Protein AF-A0A7S3FSW4-F1 (afdb_monomer)

Solvent-accessible surface area (backbone atoms only — not comparable to full-atom values): 12368 Å² total; per-residue (Å²): 137,86,82,89,89,90,83,89,79,89,89,84,82,90,80,88,89,78,93,76,93,77,76,94,73,80,70,78,95,67,83,73,76,87,49,71,65,48,51,72,70,53,34,54,47,51,51,51,51,53,46,51,52,21,53,58,45,45,29,69,68,48,17,54,49,37,16,60,56,28,52,76,81,59,90,33,48,58,13,58,33,49,17,44,19,23,51,49,45,46,47,30,56,72,73,70,69,50,46,57,58,20,67,29,47,36,23,48,42,52,16,52,36,24,54,74,52,18,58,74,70,62,11,54,45,51,22,43,22,26,43,36,19,14,51,44,45,53,71,49,70,88,84,64,58,68,68,60,51,52,53,54,10,52,50,42,5,47,54,44,31,30,71,74,70,66,57,52,80,74,68,66,49,74,53,30,19,49,51,42,20,51,67,44,45,74,71,58,57,87,87,50,57,69,70,54,44,50,49,49,48,51,55,12,49,52,34,19,51,54,27,52,59,50,41,77,77,54,70,91,132

Sequence (221 aa):
EPPRADDDSGIFRDEGGAAAAVGESAGPPGALSTASPMGDAERELARRAVLSACAEVSCEECRDLCDALDRRTGDGDCGTTLARGAEAIAKDVSEGRFDFSSWPAAAACLARSVQVHMGGTSGAIYNILFTAAGTSLEEAEDGRPTLVRILNALEAGLAAVQKYGGAVPGDRTLVDALVPFLNSAKTIDASSPPESVKASLLESLARAEEGAEGTKGMTDA

Nearest PDB structures (foldseek):
  1un9-assembly1_B  TM=8.147E-01  e=1.247E-06  Citrobacter freundii
  1un8-assembly1_B  TM=6.537E-01  e=4.697E-07  Citrobacter freundii
  6gkf-assembly1_B  TM=3.132E-01  e=2.736E+00  Homo sapiens

Organism: NCBI:txid1461544

pLDDT: mean 86.09, std 20.7, range [27.78, 98.69]

Radius of gyration: 24.87 Å; Cα contacts (8 Å, |Δi|>4): 246; chains: 1; bounding box: 94×54×57 Å

Foldseek 3Di:
DDDDDDDDDDDDDDDDDDPDDDDDPPDDPDPPQPFQWDDPVRLVVLLCVLLVVLCVLQDPVNLQVQLVVCVVPHDSCRSVLSNQLSVQLNVCSVVVNQDRGHPLSNLVSSLVSLCVGGDDPRSVLSNLLSNQLSVQSSVDDPDDPPLLSNLVSNVSSLVSSCVPVVDDQLNLDLNLLSVQLSVQLVVDDPVDDPVSNVVSNVVSNVSSVVSNVVSVVGDDD

InterPro domains:
  IPR004007 DhaL domain [PF02734] (73-219)
  IPR004007 DhaL domain [PS51480] (46-221)
  IPR004007 DhaL domain [SM01120] (72-221)
  IPR036117 DhaL domain superfamily [G3DSA:1.25.40.340] (40-221)
  IPR036117 DhaL domain superfamily [SSF101473] (60-219)
  IPR050861 Dihydroxyacetone Kinase (DAK) [PTHR28629] (41-219)

Mean predicted aligned error: 9.81 Å

Secondary structure (DSSP, 8-state):
----------------------------S-----SPPPPHHHHHHHHHHHHHHHHHHTSHHHHHHHHHHHTTTS-S-HHHHHHHHHHHHHHHHHTT-S--SSHHHHHHHHHHHHHHH--HHHHHHHHHHHHHHHHHHHHSPTTS-HHHHHHHHHHHHHHHHHHHH---TTSSSTHHHHHHHHHHHTT--TTS-HHHHHHHHHHHHHHHHHHHHHTTT----

Structure (mmCIF, N/CA/C/O backbone):
data_AF-A0A7S3FSW4-F1
#
_entry.id   AF-A0A7S3FSW4-F1
#
loop_
_atom_site.group_PDB
_atom_site.id
_atom_site.type_symbol
_atom_site.label_atom_id
_atom_site.label_alt_id
_atom_site.label_comp_id
_atom_site.label_asym_id
_atom_site.label_entity_id
_atom_site.label_seq_id
_atom_site.pdbx_PDB_ins_code
_atom_site.Cartn_x
_atom_site.Cartn_y
_atom_site.Cartn_z
_atom_site.occupancy
_atom_site.B_iso_or_equiv
_atom_site.auth_seq_id
_atom_site.auth_comp_id
_atom_site.auth_asym_id
_atom_site.auth_atom_id
_atom_site.pdbx_PDB_model_num
ATOM 1 N N . GLU A 1 1 ? -70.065 28.417 -2.218 1.00 31.23 1 GLU A N 1
ATOM 2 C CA . GLU A 1 1 ? -70.138 29.379 -3.342 1.00 31.23 1 GLU A CA 1
ATOM 3 C C . GLU A 1 1 ? -69.487 30.712 -2.952 1.00 31.23 1 GLU A C 1
ATOM 5 O O . GLU A 1 1 ? -69.205 30.858 -1.766 1.00 31.23 1 GLU A O 1
ATOM 10 N N . PRO A 1 2 ? -69.112 31.575 -3.924 1.00 68.81 2 PRO A N 1
ATOM 11 C CA . PRO A 1 2 ? -67.884 32.392 -3.868 1.00 68.81 2 PRO A CA 1
ATOM 12 C C . PRO A 1 2 ? -68.157 33.912 -3.676 1.00 68.81 2 PRO A C 1
ATOM 14 O O . PRO A 1 2 ? -69.254 34.242 -3.221 1.00 68.81 2 PRO A O 1
ATOM 17 N N . PRO A 1 3 ? -67.191 34.840 -3.908 1.00 58.22 3 PRO A N 1
ATOM 18 C CA . PRO A 1 3 ? -66.634 35.235 -5.234 1.00 58.22 3 PRO A CA 1
ATOM 19 C C . PRO A 1 3 ? -65.071 35.139 -5.298 1.00 58.22 3 PRO A C 1
ATOM 21 O O . PRO A 1 3 ? -64.462 34.902 -4.261 1.00 58.22 3 PRO A O 1
ATOM 24 N N . ARG A 1 4 ? -64.340 35.092 -6.441 1.00 45.31 4 ARG A N 1
ATOM 25 C CA . ARG A 1 4 ? -64.218 36.004 -7.627 1.00 45.31 4 ARG A CA 1
ATOM 26 C C . ARG A 1 4 ? -63.768 37.438 -7.239 1.00 45.31 4 ARG A C 1
ATOM 28 O O . ARG A 1 4 ? -64.222 37.915 -6.210 1.00 45.31 4 ARG A O 1
ATOM 35 N N . ALA A 1 5 ? -62.960 38.214 -7.976 1.00 47.28 5 ALA A N 1
ATOM 36 C CA . ALA A 1 5 ? -62.233 38.067 -9.258 1.00 47.28 5 ALA A CA 1
ATOM 37 C C . ALA A 1 5 ? -61.201 39.233 -9.412 1.00 47.28 5 ALA A C 1
ATOM 39 O O . ALA A 1 5 ? -61.362 40.212 -8.684 1.00 47.28 5 ALA A O 1
ATOM 40 N N . ASP A 1 6 ? -60.240 39.333 -10.352 1.00 40.47 6 ASP A N 1
ATOM 41 C CA . ASP A 1 6 ? -59.361 38.413 -11.134 1.00 40.47 6 ASP A CA 1
ATOM 42 C C . ASP A 1 6 ? -58.353 39.319 -11.943 1.00 40.47 6 ASP A C 1
ATOM 44 O O . ASP A 1 6 ? -58.826 40.265 -12.569 1.00 40.47 6 ASP A O 1
ATOM 48 N N . ASP A 1 7 ? -57.019 39.084 -11.945 1.00 42.09 7 ASP A N 1
ATOM 49 C CA . ASP A 1 7 ? -55.967 39.821 -12.733 1.00 42.09 7 ASP A CA 1
ATOM 50 C C . ASP A 1 7 ? -54.744 38.878 -12.940 1.00 42.09 7 ASP A C 1
ATOM 52 O O . ASP A 1 7 ? -54.194 38.378 -11.958 1.00 42.09 7 ASP A O 1
ATOM 56 N N . ASP A 1 8 ? -54.488 38.295 -14.121 1.00 39.62 8 ASP A N 1
ATOM 57 C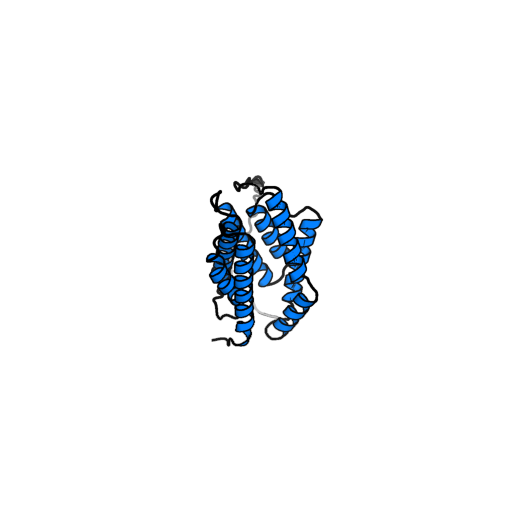 CA . ASP A 1 8 ? -53.751 38.825 -15.299 1.00 39.62 8 ASP A CA 1
ATOM 58 C C . ASP A 1 8 ? -52.290 39.241 -14.962 1.00 39.62 8 ASP A C 1
ATOM 60 O O . ASP A 1 8 ? -52.020 39.843 -13.933 1.00 39.62 8 ASP A O 1
ATOM 64 N N . SER A 1 9 ? -51.237 38.921 -15.723 1.00 38.91 9 SER A N 1
ATOM 65 C CA . SER A 1 9 ? -51.122 38.430 -17.105 1.00 38.91 9 SER A CA 1
ATOM 66 C C . SER A 1 9 ? -49.846 37.571 -17.292 1.00 38.91 9 SER A C 1
ATOM 68 O O . SER A 1 9 ? -49.137 37.278 -16.330 1.00 38.91 9 SER A O 1
ATOM 70 N N . GLY A 1 10 ? -49.567 37.110 -18.522 1.00 31.00 10 GLY A N 1
ATOM 71 C CA . GLY A 1 10 ? -48.416 36.245 -18.854 1.00 31.00 10 GLY A CA 1
ATOM 72 C C . GLY A 1 10 ? -47.038 36.817 -18.465 1.00 31.00 10 GLY A C 1
ATOM 73 O O . GLY A 1 10 ? -46.883 37.991 -18.159 1.00 31.00 10 GLY A O 1
ATOM 74 N N . ILE A 1 11 ? -45.950 36.052 -18.539 1.00 39.50 11 ILE A N 1
ATOM 75 C CA . ILE A 1 11 ? -45.405 35.480 -19.780 1.00 39.50 11 ILE A CA 1
ATOM 76 C C . ILE A 1 11 ? -44.423 34.359 -19.412 1.00 39.50 11 ILE A C 1
ATOM 78 O O . ILE A 1 11 ? -43.530 34.595 -18.612 1.00 39.50 11 ILE A O 1
ATOM 82 N N . PHE A 1 12 ? -44.524 33.194 -20.056 1.00 34.69 12 PHE A N 1
ATOM 83 C CA . PHE A 1 12 ? -43.426 32.580 -20.822 1.00 34.69 12 PHE A CA 1
ATOM 84 C C . PHE A 1 12 ? -44.020 31.491 -21.721 1.00 34.69 12 PHE A C 1
ATOM 86 O O . PHE A 1 12 ? -44.723 30.598 -21.254 1.00 34.69 12 PHE A O 1
ATOM 93 N N . ARG A 1 13 ? -43.820 31.631 -23.036 1.00 35.75 13 ARG A N 1
ATOM 94 C CA . ARG A 1 13 ? -44.355 30.709 -24.043 1.00 35.75 13 ARG A CA 1
ATOM 95 C C . ARG A 1 13 ? -43.438 29.504 -24.201 1.00 35.75 13 ARG A C 1
ATOM 97 O O . ARG A 1 13 ? -42.222 29.659 -24.252 1.00 35.75 13 ARG A O 1
ATOM 104 N N . ASP A 1 14 ? -44.062 28.346 -24.357 1.00 38.03 14 ASP A N 1
ATOM 105 C CA . ASP A 1 14 ? -43.471 27.196 -25.029 1.00 38.03 14 ASP A CA 1
ATOM 106 C C . ASP A 1 14 ? -43.324 27.510 -26.528 1.00 38.03 14 ASP A C 1
ATOM 108 O O . ASP A 1 14 ? -44.303 27.889 -27.171 1.00 38.03 14 ASP A O 1
ATOM 112 N N . GLU A 1 15 ? -42.117 27.355 -27.071 1.00 37.09 15 GLU A N 1
ATOM 113 C CA . GLU A 1 15 ? -41.897 27.077 -28.493 1.00 37.09 15 GLU A CA 1
ATOM 114 C C . GLU A 1 15 ? -40.796 26.019 -28.606 1.00 37.09 15 GLU A C 1
ATOM 116 O O . GLU A 1 15 ? -39.607 26.288 -28.421 1.00 37.09 15 GLU A O 1
ATOM 121 N N . GLY A 1 16 ? -41.202 24.783 -28.889 1.00 30.97 16 GLY A N 1
ATOM 122 C CA . GLY A 1 16 ? -40.276 23.707 -29.218 1.00 30.97 16 GLY A CA 1
ATOM 123 C C . GLY A 1 16 ? -39.765 23.802 -30.658 1.00 30.97 16 GLY A C 1
ATOM 124 O O . GLY A 1 16 ? -40.470 24.269 -31.550 1.00 30.97 16 GLY A O 1
ATOM 125 N N . GLY A 1 17 ? -38.569 23.258 -30.907 1.00 27.78 17 GLY A N 1
ATOM 126 C CA . GLY A 1 17 ? -38.144 22.912 -32.268 1.00 27.78 17 GLY A CA 1
ATOM 127 C C . GLY A 1 17 ? -36.695 23.219 -32.633 1.00 27.78 17 GLY A C 1
ATOM 128 O O . GLY A 1 17 ? -36.446 24.150 -33.387 1.00 27.78 17 GLY A O 1
ATOM 129 N N . ALA A 1 18 ? -35.761 22.357 -32.216 1.00 32.88 18 ALA A N 1
ATOM 130 C CA . ALA A 1 18 ? -34.613 21.956 -33.042 1.00 32.88 18 ALA A CA 1
ATOM 131 C C . ALA A 1 18 ? -33.883 20.760 -32.408 1.00 32.88 18 ALA A C 1
ATOM 133 O O . ALA A 1 18 ? -33.072 20.921 -31.499 1.00 32.88 18 ALA A O 1
ATOM 134 N N . ALA A 1 19 ? -34.125 19.550 -32.917 1.00 41.38 19 ALA A N 1
ATOM 135 C CA . ALA A 1 19 ? -33.238 18.422 -32.649 1.00 41.38 19 ALA A CA 1
ATOM 136 C C . ALA A 1 19 ? -31.953 18.599 -33.477 1.00 41.38 19 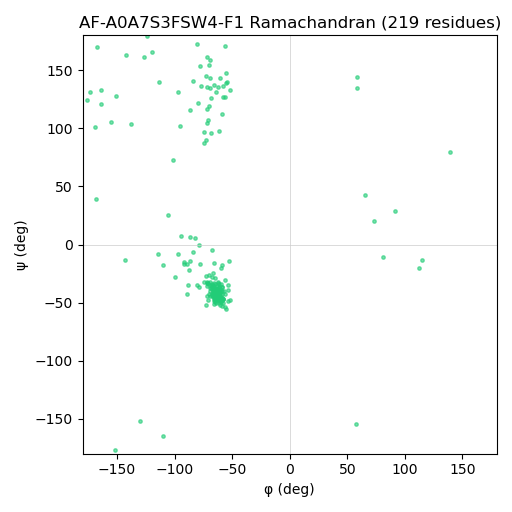ALA A C 1
ATOM 138 O O . ALA A 1 19 ? -31.922 18.273 -34.663 1.00 41.38 19 ALA A O 1
ATOM 139 N N . ALA A 1 20 ? -30.903 19.145 -32.863 1.00 32.72 20 ALA A N 1
ATOM 140 C CA . ALA A 1 20 ? -29.584 19.264 -33.475 1.00 32.72 20 ALA A CA 1
ATOM 141 C C . ALA A 1 20 ? -28.704 18.081 -33.050 1.00 32.72 20 ALA A C 1
ATOM 143 O O . ALA A 1 20 ? -28.178 18.047 -31.939 1.00 32.72 20 ALA A O 1
ATOM 144 N N . ALA A 1 21 ? -28.544 17.105 -33.944 1.00 41.41 21 ALA A N 1
ATOM 145 C CA . ALA A 1 21 ? -27.583 16.026 -33.759 1.00 41.41 21 ALA A CA 1
ATOM 146 C C . ALA A 1 21 ? -26.150 16.562 -33.927 1.00 41.41 21 ALA A C 1
ATOM 148 O O . ALA A 1 21 ? -25.709 16.852 -35.037 1.00 41.41 21 ALA A O 1
ATOM 149 N N . VAL A 1 22 ? -25.434 16.669 -32.811 1.00 36.41 22 VAL A N 1
ATOM 150 C CA . VAL A 1 22 ? -23.986 16.892 -32.703 1.00 36.41 22 VAL A CA 1
ATOM 151 C C . VAL A 1 22 ? -23.538 16.233 -31.398 1.00 36.41 22 VAL A C 1
ATOM 153 O O . VAL A 1 22 ? -24.122 16.485 -30.354 1.00 36.41 22 VAL A O 1
ATOM 156 N N . GLY A 1 23 ? -22.530 15.376 -31.367 1.00 29.55 23 GLY A N 1
ATOM 157 C CA . GLY A 1 23 ? -21.760 14.787 -32.455 1.00 29.55 23 GLY A CA 1
ATOM 158 C C . GLY A 1 23 ? -20.800 13.800 -31.807 1.00 29.55 23 GLY A C 1
ATOM 159 O O . GLY A 1 23 ? -20.090 14.165 -30.874 1.00 29.55 23 GLY A O 1
ATOM 160 N N . GLU A 1 24 ? -20.830 12.542 -32.229 1.00 41.84 24 GLU A N 1
ATOM 161 C CA . GLU A 1 24 ? -20.112 11.464 -31.551 1.00 41.84 24 GLU A CA 1
ATOM 162 C C . GLU A 1 24 ? -18.603 11.564 -31.832 1.00 41.84 24 GLU A C 1
ATOM 164 O O . GLU A 1 24 ? -18.087 10.980 -32.780 1.00 41.84 24 GLU A O 1
ATOM 169 N N . SER A 1 25 ? -17.882 12.344 -31.021 1.00 33.06 25 SER A N 1
ATOM 170 C CA . SER A 1 25 ? -16.418 12.388 -31.030 1.00 33.06 25 SER A CA 1
ATOM 171 C C . SER A 1 25 ? -15.863 11.566 -29.870 1.00 33.06 25 SER A C 1
ATOM 173 O O . SER A 1 25 ? -15.345 12.102 -28.886 1.00 33.06 25 SER A O 1
ATOM 175 N N . ALA A 1 26 ? -15.962 10.243 -29.999 1.00 38.47 26 ALA A N 1
ATOM 176 C CA . ALA A 1 26 ? -15.124 9.336 -29.230 1.00 38.47 26 ALA A CA 1
ATOM 177 C C . ALA A 1 26 ? -13.655 9.607 -29.600 1.00 38.47 26 ALA A C 1
ATOM 179 O O . ALA A 1 26 ? -13.160 9.151 -30.631 1.00 38.47 26 ALA A O 1
ATOM 180 N N . GLY A 1 27 ? -12.965 10.395 -28.771 1.00 36.12 27 GLY A N 1
ATOM 181 C CA . GLY A 1 27 ? -11.510 10.495 -28.830 1.00 36.12 27 GLY A CA 1
ATOM 182 C C . GLY A 1 27 ? -10.896 9.113 -28.570 1.00 36.12 27 GLY A C 1
ATOM 183 O O . GLY A 1 27 ? -11.449 8.350 -27.772 1.00 36.12 27 GLY A O 1
ATOM 184 N N . PRO A 1 28 ? -9.789 8.747 -29.236 1.00 40.03 28 PRO A N 1
ATOM 185 C CA . PRO A 1 28 ? -9.220 7.415 -29.090 1.00 40.03 28 PRO A CA 1
ATOM 186 C C . PRO A 1 28 ? -8.732 7.193 -27.646 1.00 40.03 28 PRO A C 1
ATOM 188 O O . PRO A 1 28 ? -7.986 8.030 -27.129 1.00 40.03 28 PRO A O 1
ATOM 191 N N . PRO A 1 29 ? -9.078 6.069 -26.991 1.00 46.56 29 PRO A N 1
ATOM 192 C CA . PRO A 1 29 ? -8.459 5.681 -25.729 1.00 46.56 29 PRO A CA 1
ATOM 193 C C . PRO A 1 29 ? -7.037 5.196 -26.035 1.00 46.56 29 PRO A C 1
ATOM 195 O O . PRO A 1 29 ? -6.821 4.036 -26.376 1.00 46.56 29 PRO A O 1
ATOM 198 N N . GLY A 1 30 ? -6.076 6.120 -26.014 1.00 41.88 30 GLY A N 1
ATOM 199 C CA . GLY A 1 30 ? -4.765 5.874 -26.613 1.00 41.88 30 GLY A CA 1
ATOM 200 C C . GLY A 1 30 ? -3.691 6.898 -26.269 1.00 41.88 30 GLY A C 1
ATOM 201 O O . GLY A 1 30 ? -2.875 7.226 -27.128 1.00 41.88 30 GLY A O 1
ATOM 202 N N . ALA A 1 31 ? -3.651 7.379 -25.024 1.00 38.53 31 ALA A N 1
ATOM 203 C CA . ALA A 1 31 ? -2.381 7.841 -24.475 1.00 38.53 31 ALA A CA 1
ATOM 204 C C . ALA A 1 31 ? -1.492 6.600 -24.287 1.00 38.53 31 ALA A C 1
ATOM 206 O O . ALA A 1 31 ? -1.633 5.862 -23.314 1.00 38.53 31 ALA A O 1
ATOM 207 N N . LEU A 1 32 ? -0.625 6.329 -25.267 1.00 41.69 32 LEU A N 1
ATOM 208 C CA . LEU A 1 32 ? 0.490 5.401 -25.092 1.00 41.69 32 LEU A CA 1
ATOM 209 C C . LEU A 1 32 ? 1.342 5.949 -23.946 1.00 41.69 32 LEU A C 1
ATOM 211 O O . LEU A 1 32 ? 1.931 7.018 -24.101 1.00 41.69 32 LEU A O 1
ATOM 215 N N . SER A 1 33 ? 1.369 5.250 -22.808 1.00 50.62 33 SER A N 1
ATOM 216 C CA . SER A 1 33 ? 2.205 5.661 -21.679 1.00 50.62 33 SER A CA 1
ATOM 217 C C . SER A 1 33 ? 3.651 5.764 -22.153 1.00 50.62 33 SER A C 1
ATOM 219 O O . SER A 1 33 ? 4.189 4.830 -22.751 1.00 50.62 33 SER A O 1
ATOM 221 N N . THR A 1 34 ? 4.268 6.916 -21.906 1.00 62.62 34 THR A N 1
ATOM 222 C CA . THR A 1 34 ? 5.674 7.171 -22.243 1.00 62.62 34 THR A CA 1
ATOM 223 C C . THR A 1 34 ? 6.633 6.553 -21.226 1.00 62.62 34 THR A C 1
ATOM 225 O O . THR A 1 34 ? 7.844 6.685 -21.375 1.00 62.62 34 THR A O 1
ATOM 228 N N . ALA A 1 35 ? 6.106 5.896 -20.190 1.00 70.19 35 ALA A N 1
ATOM 229 C CA . ALA A 1 35 ? 6.889 5.263 -19.146 1.00 70.19 35 ALA A CA 1
ATOM 230 C C . ALA A 1 35 ? 7.641 4.032 -19.667 1.00 70.19 35 ALA A C 1
ATOM 232 O O . ALA A 1 35 ? 7.066 3.163 -20.328 1.00 70.19 35 ALA A O 1
ATOM 233 N N . SER A 1 36 ? 8.920 3.925 -19.301 1.00 79.25 36 SER A N 1
ATOM 234 C CA . SER A 1 36 ? 9.739 2.764 -19.639 1.00 79.25 36 SER A CA 1
ATOM 235 C C . SER A 1 36 ? 9.129 1.455 -19.107 1.00 79.25 36 SER A C 1
ATOM 237 O O . SER A 1 36 ? 8.658 1.406 -17.962 1.00 79.25 36 SER A O 1
ATOM 239 N N . PRO A 1 37 ? 9.120 0.381 -19.919 1.00 86.44 37 PRO A N 1
ATOM 240 C CA . PRO A 1 37 ? 8.525 -0.890 -19.531 1.00 86.44 37 PRO A CA 1
ATOM 241 C C . PRO A 1 37 ? 9.341 -1.565 -18.424 1.00 86.44 37 PRO A C 1
ATOM 243 O O . PRO A 1 37 ? 10.572 -1.547 -18.446 1.00 86.44 37 PRO A O 1
ATOM 246 N N . MET A 1 38 ? 8.657 -2.228 -17.490 1.00 89.12 38 MET A N 1
ATOM 247 C CA . MET A 1 38 ? 9.307 -3.098 -16.508 1.00 89.12 38 MET A CA 1
ATOM 248 C C . MET A 1 38 ? 10.019 -4.257 -17.214 1.00 89.12 38 MET A C 1
ATOM 250 O O . MET A 1 38 ? 9.432 -4.915 -18.086 1.00 89.12 38 MET A O 1
ATOM 254 N N . GLY A 1 39 ? 11.251 -4.556 -16.793 1.00 90.12 39 GLY A N 1
ATOM 255 C CA . GLY A 1 39 ? 11.926 -5.803 -17.160 1.00 90.12 39 GLY A CA 1
ATOM 256 C C . GLY A 1 39 ? 11.264 -7.014 -16.492 1.00 90.12 39 GLY A C 1
ATOM 257 O O . GLY A 1 39 ? 10.598 -6.874 -15.470 1.00 90.12 39 GLY A O 1
ATOM 258 N N . ASP A 1 40 ? 11.446 -8.225 -17.019 1.00 92.06 40 ASP A N 1
ATOM 259 C CA . ASP A 1 40 ? 10.692 -9.399 -16.535 1.00 92.06 40 ASP A CA 1
ATOM 260 C C . ASP A 1 40 ? 10.958 -9.749 -15.060 1.00 92.06 40 ASP A C 1
ATOM 262 O O . ASP A 1 40 ? 10.045 -10.163 -14.345 1.00 92.06 40 ASP A O 1
ATOM 266 N N . ALA A 1 41 ? 12.178 -9.507 -14.568 1.00 91.19 41 ALA A N 1
ATOM 267 C CA . ALA A 1 41 ? 12.510 -9.662 -13.152 1.00 91.19 41 ALA A CA 1
ATOM 268 C C . ALA A 1 41 ? 11.809 -8.619 -12.257 1.00 91.19 41 ALA A C 1
ATOM 270 O O . ALA A 1 41 ? 11.372 -8.956 -11.156 1.00 91.19 41 ALA A O 1
ATOM 271 N N . GLU A 1 42 ? 11.660 -7.374 -12.728 1.00 90.81 42 GLU A N 1
ATOM 272 C CA . GLU A 1 42 ? 10.871 -6.346 -12.035 1.00 90.81 42 GLU A CA 1
ATOM 273 C C . GLU A 1 42 ? 9.380 -6.676 -12.084 1.00 90.81 42 GLU A C 1
ATOM 275 O O . GLU A 1 42 ? 8.702 -6.548 -11.072 1.00 90.81 42 GLU A O 1
ATOM 280 N N . ARG A 1 43 ? 8.886 -7.173 -13.225 1.00 94.44 43 ARG A N 1
ATOM 281 C CA . ARG A 1 43 ? 7.493 -7.591 -13.420 1.00 94.44 43 ARG A CA 1
ATOM 282 C C . ARG A 1 43 ? 7.090 -8.675 -12.423 1.00 94.44 43 ARG A C 1
ATOM 284 O O . ARG A 1 43 ? 6.057 -8.568 -11.768 1.00 94.44 43 ARG A O 1
ATOM 291 N N . GLU A 1 44 ? 7.933 -9.694 -12.267 1.00 95.00 44 GLU A N 1
ATOM 292 C CA . GLU A 1 44 ? 7.720 -10.783 -11.309 1.00 95.00 44 GLU A CA 1
ATOM 293 C C . GLU A 1 44 ? 7.921 -10.334 -9.851 1.00 95.00 44 GLU A C 1
ATOM 295 O O . GLU A 1 44 ? 7.245 -10.826 -8.947 1.00 95.00 44 GLU A O 1
ATOM 300 N N . LEU A 1 45 ? 8.817 -9.375 -9.586 1.00 92.00 45 LEU A N 1
ATOM 301 C CA . LEU A 1 45 ? 8.937 -8.755 -8.263 1.00 92.00 45 LEU A CA 1
ATOM 302 C C . LEU A 1 45 ? 7.678 -7.952 -7.903 1.00 92.00 45 LEU A C 1
ATOM 304 O O . LEU A 1 45 ? 7.131 -8.153 -6.821 1.00 92.00 45 LEU A O 1
ATOM 308 N N . ALA A 1 46 ? 7.196 -7.100 -8.810 1.00 94.88 46 ALA A N 1
ATOM 309 C CA . ALA A 1 46 ? 5.981 -6.308 -8.650 1.00 94.88 46 ALA A CA 1
ATOM 310 C C . ALA A 1 46 ? 4.760 -7.210 -8.436 1.00 94.88 46 ALA A C 1
ATOM 312 O O . ALA A 1 46 ? 3.989 -6.993 -7.503 1.00 94.88 46 ALA A O 1
ATOM 313 N N . ARG A 1 47 ? 4.624 -8.275 -9.237 1.00 97.31 47 ARG A N 1
ATOM 314 C CA . ARG A 1 47 ? 3.539 -9.253 -9.103 1.00 97.31 47 ARG A CA 1
ATOM 315 C C . ARG A 1 47 ? 3.530 -9.927 -7.734 1.00 97.31 47 ARG A C 1
ATOM 317 O O . ARG A 1 47 ? 2.480 -9.984 -7.096 1.00 97.31 47 ARG A O 1
ATOM 324 N N . ARG A 1 48 ? 4.685 -10.410 -7.261 1.00 97.25 48 ARG A N 1
ATOM 325 C CA . ARG A 1 48 ? 4.802 -11.023 -5.927 1.00 97.25 48 ARG A CA 1
ATOM 326 C C . ARG A 1 48 ? 4.570 -10.017 -4.806 1.00 97.25 48 ARG A C 1
ATOM 328 O O . ARG A 1 48 ? 3.906 -10.369 -3.840 1.00 97.25 48 ARG A O 1
ATOM 335 N N . ALA A 1 49 ? 5.061 -8.785 -4.936 1.00 95.69 49 ALA A N 1
ATOM 336 C CA . ALA A 1 49 ? 4.840 -7.732 -3.948 1.00 95.69 49 ALA A CA 1
ATOM 337 C C . ALA A 1 49 ? 3.350 -7.376 -3.818 1.00 95.69 49 ALA A C 1
ATOM 339 O O . ALA A 1 49 ? 2.832 -7.358 -2.705 1.00 95.69 49 ALA A O 1
ATOM 340 N N . VAL A 1 50 ? 2.645 -7.183 -4.941 1.00 98.12 50 VAL A N 1
ATOM 341 C CA . VAL A 1 50 ? 1.194 -6.923 -4.956 1.00 98.12 50 VAL A CA 1
ATOM 342 C C . VAL A 1 50 ? 0.424 -8.095 -4.347 1.00 98.12 50 VAL A C 1
ATOM 344 O O . VAL A 1 50 ? -0.380 -7.878 -3.447 1.00 98.12 50 VAL A O 1
ATOM 347 N N . LEU A 1 51 ? 0.688 -9.336 -4.775 1.00 98.44 51 LEU A N 1
ATOM 348 C CA . LEU A 1 51 ? -0.011 -10.512 -4.239 1.00 98.44 51 LEU A CA 1
ATOM 349 C C . LEU A 1 51 ? 0.261 -10.737 -2.746 1.00 98.44 51 LEU A C 1
ATOM 351 O O . LEU A 1 51 ? -0.667 -11.067 -2.014 1.00 98.44 51 LEU A O 1
ATOM 355 N N . SER A 1 52 ? 1.499 -10.526 -2.287 1.00 98.19 52 SER A N 1
ATOM 356 C CA . SER A 1 52 ? 1.853 -10.629 -0.868 1.00 98.19 52 SER A CA 1
ATOM 357 C C . SER A 1 52 ? 1.143 -9.556 -0.045 1.00 98.19 52 SER A C 1
ATOM 359 O O . SER A 1 52 ? 0.532 -9.885 0.961 1.00 98.19 52 SER A O 1
ATOM 361 N N . ALA A 1 53 ? 1.157 -8.295 -0.490 1.00 97.62 53 ALA A N 1
ATOM 362 C CA . ALA A 1 53 ? 0.461 -7.212 0.202 1.00 97.62 53 ALA A CA 1
ATOM 363 C C . ALA A 1 53 ? -1.057 -7.446 0.259 1.00 97.62 53 ALA A C 1
ATOM 365 O O . ALA A 1 53 ? -1.672 -7.203 1.293 1.00 97.62 53 ALA A O 1
ATOM 366 N N . CYS A 1 54 ? -1.658 -7.964 -0.818 1.00 98.50 54 CYS A N 1
ATOM 367 C CA . CYS A 1 54 ? -3.077 -8.313 -0.814 1.00 98.50 54 CYS A CA 1
ATOM 368 C C . CYS A 1 54 ? -3.383 -9.430 0.192 1.00 98.50 54 CYS A C 1
ATOM 370 O O . CYS A 1 54 ? -4.345 -9.305 0.938 1.00 98.50 54 CYS A O 1
ATOM 372 N N . ALA A 1 55 ? -2.556 -10.480 0.245 1.00 98.38 55 ALA A N 1
ATOM 373 C CA . ALA A 1 55 ? -2.749 -11.603 1.162 1.00 98.38 55 ALA A CA 1
ATOM 374 C C . ALA A 1 55 ? -2.649 -11.198 2.644 1.00 98.38 55 ALA A C 1
ATOM 376 O O . ALA A 1 55 ? -3.456 -11.664 3.443 1.00 98.38 55 ALA A O 1
ATOM 377 N N . GLU A 1 56 ? -1.708 -10.316 3.002 1.00 97.25 56 GLU A N 1
ATOM 378 C CA . GLU A 1 56 ? -1.606 -9.772 4.366 1.00 97.25 56 GLU A CA 1
ATOM 379 C C . GLU A 1 56 ? -2.819 -8.886 4.709 1.00 97.25 56 GLU A C 1
ATOM 381 O O . GLU A 1 56 ? -3.411 -9.028 5.772 1.00 97.25 56 GLU A O 1
ATOM 386 N N . VAL A 1 57 ? -3.247 -8.002 3.797 1.00 96.94 57 VAL A N 1
ATOM 387 C CA . VAL A 1 57 ? -4.386 -7.092 4.039 1.00 96.94 57 VAL A CA 1
ATOM 388 C C . VAL A 1 57 ? -5.730 -7.831 4.103 1.00 96.94 57 VAL A C 1
ATOM 390 O O . VAL A 1 57 ? -6.619 -7.406 4.838 1.00 96.94 57 VAL A O 1
ATOM 393 N N . SER A 1 58 ? -5.897 -8.926 3.353 1.00 97.62 58 SER A N 1
ATOM 394 C CA . SER A 1 58 ? -7.131 -9.722 3.336 1.00 97.62 58 SER A CA 1
ATOM 395 C C . SER A 1 58 ? -7.129 -10.916 4.297 1.00 97.62 58 SER A C 1
ATOM 397 O O . SER A 1 58 ? -8.044 -11.739 4.216 1.00 97.62 58 SER A O 1
ATOM 399 N N . CYS A 1 59 ? -6.121 -11.080 5.163 1.00 98.12 59 CYS A N 1
ATOM 400 C CA . CYS A 1 59 ? -6.128 -12.176 6.133 1.00 98.12 59 CYS A CA 1
ATOM 401 C C . CYS A 1 59 ? -7.202 -11.954 7.214 1.00 98.12 59 CYS A C 1
ATOM 403 O O . CYS A 1 59 ? -7.624 -10.825 7.487 1.00 98.12 59 CYS A O 1
ATOM 405 N N . GLU A 1 60 ? -7.679 -13.047 7.813 1.00 97.69 60 GLU A N 1
ATOM 406 C CA . GLU A 1 60 ? -8.772 -13.011 8.791 1.00 97.69 60 GLU A CA 1
ATOM 407 C C . GLU A 1 60 ? -8.373 -12.204 10.033 1.00 97.69 60 GLU A C 1
ATOM 409 O O . GLU A 1 60 ? -9.149 -11.377 10.510 1.00 97.69 60 GLU A O 1
ATOM 414 N N . GLU A 1 61 ? -7.127 -12.355 10.486 1.00 97.38 61 GLU A N 1
ATOM 415 C CA . GLU A 1 61 ? -6.566 -11.633 11.623 1.00 97.38 61 GLU A CA 1
ATOM 416 C C . GLU A 1 61 ? -6.511 -10.114 11.394 1.00 97.38 61 GLU A C 1
ATOM 418 O O . GLU A 1 61 ? -6.925 -9.354 12.272 1.00 97.38 61 GLU A O 1
ATOM 423 N N . CYS A 1 62 ? -6.039 -9.651 10.229 1.00 95.75 62 CYS A N 1
ATOM 424 C CA . CYS A 1 62 ? -5.981 -8.221 9.911 1.00 95.75 62 CYS A CA 1
ATOM 425 C C . CYS A 1 62 ? -7.376 -7.624 9.719 1.00 95.75 62 CYS A C 1
ATOM 427 O O . CYS A 1 62 ? -7.657 -6.564 10.282 1.00 95.75 62 CYS A O 1
ATOM 429 N N . ARG A 1 63 ? -8.267 -8.312 8.990 1.00 97.25 63 ARG A N 1
ATOM 430 C CA . ARG A 1 63 ? -9.660 -7.877 8.801 1.00 97.25 63 ARG A CA 1
ATOM 431 C C . ARG A 1 63 ? -10.361 -7.693 10.147 1.00 97.25 63 ARG A C 1
ATOM 433 O O . ARG A 1 63 ? -10.877 -6.612 10.431 1.00 97.25 63 ARG A O 1
ATOM 440 N N . ASP A 1 64 ? -10.341 -8.724 10.987 1.00 97.75 64 ASP A N 1
ATOM 441 C CA . ASP A 1 64 ? -11.090 -8.738 12.243 1.00 97.75 64 ASP A CA 1
ATOM 442 C C . ASP A 1 64 ? -10.494 -7.776 13.280 1.00 97.75 64 ASP A C 1
ATOM 444 O O . ASP A 1 64 ? -11.249 -7.154 14.036 1.00 97.75 64 ASP A O 1
ATOM 448 N N . LEU A 1 65 ? -9.166 -7.594 13.292 1.00 96.38 65 LEU A N 1
ATOM 449 C CA . LEU A 1 65 ? -8.494 -6.584 14.113 1.00 96.38 65 LEU A CA 1
ATOM 450 C C . LEU A 1 65 ? -8.874 -5.163 13.683 1.00 96.38 65 LEU A C 1
ATOM 452 O O . LEU A 1 65 ? -9.247 -4.355 14.535 1.00 96.38 65 LEU A O 1
ATOM 456 N N . CYS A 1 66 ? -8.804 -4.852 12.386 1.00 95.62 66 CYS A N 1
ATOM 457 C CA . CYS A 1 66 ? -9.157 -3.532 11.868 1.00 95.62 66 CYS A CA 1
ATOM 458 C C . CYS A 1 66 ? -10.636 -3.209 12.117 1.00 95.62 66 CYS A C 1
ATOM 460 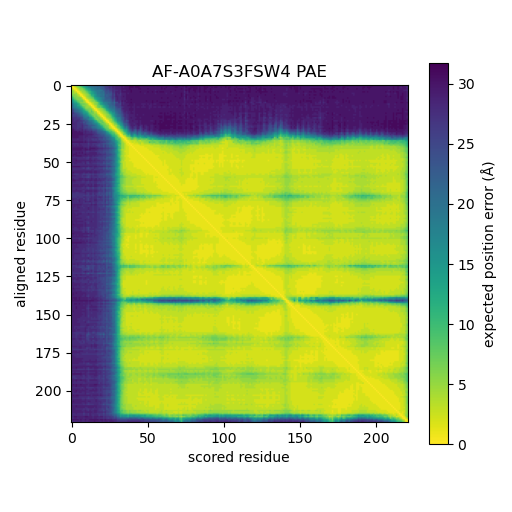O O . CYS A 1 66 ? -10.923 -2.142 12.657 1.00 95.62 66 CYS A O 1
ATOM 462 N N . ASP A 1 67 ? -11.558 -4.141 11.855 1.00 97.25 67 ASP A N 1
ATOM 463 C CA . ASP A 1 67 ? -12.983 -3.966 12.173 1.00 97.25 67 ASP A CA 1
ATOM 464 C C . ASP A 1 67 ? -13.217 -3.819 13.692 1.00 97.25 67 ASP A C 1
ATOM 466 O O . ASP A 1 67 ? -14.076 -3.052 14.127 1.00 97.25 67 ASP A O 1
ATOM 470 N N . ALA A 1 68 ? -12.457 -4.523 14.543 1.00 97.12 68 ALA A N 1
ATOM 471 C CA . ALA A 1 68 ? -12.569 -4.400 16.000 1.00 97.12 68 ALA A CA 1
ATOM 472 C C . ALA A 1 68 ? -12.025 -3.074 16.554 1.00 97.12 68 ALA A C 1
ATOM 474 O O . ALA A 1 68 ? -12.558 -2.571 17.546 1.00 97.12 68 ALA A O 1
ATOM 475 N N . LEU A 1 69 ? -10.981 -2.514 15.938 1.00 94.00 69 LEU A N 1
ATOM 476 C CA . LEU A 1 69 ? -10.474 -1.181 16.261 1.00 94.00 69 LEU A CA 1
ATOM 477 C C . LEU A 1 69 ? -11.455 -0.106 15.790 1.00 94.00 69 LEU A C 1
ATOM 479 O O . LEU A 1 69 ? -11.821 0.765 16.578 1.00 94.00 69 LEU A O 1
ATOM 483 N N . ASP A 1 70 ? -11.928 -0.218 14.551 1.00 95.50 70 ASP A N 1
ATOM 484 C CA . ASP A 1 70 ? -12.841 0.733 13.925 1.00 95.50 70 ASP A CA 1
ATOM 485 C C . ASP A 1 70 ? -14.203 0.783 14.636 1.00 95.50 70 ASP A C 1
ATOM 487 O O . ASP A 1 70 ? -14.682 1.868 14.949 1.00 95.50 70 ASP A O 1
ATOM 491 N N . ARG A 1 71 ? -14.752 -0.355 15.100 1.00 96.12 71 ARG A N 1
ATOM 492 C CA . ARG A 1 71 ? -15.966 -0.405 15.956 1.00 96.12 71 ARG A CA 1
ATOM 493 C C . ARG A 1 71 ? -15.916 0.471 17.221 1.00 96.12 71 ARG A C 1
ATOM 495 O O . ARG A 1 71 ? -16.942 0.640 17.879 1.00 96.12 71 ARG A O 1
ATOM 502 N N . ARG A 1 72 ? -14.744 0.976 17.626 1.00 92.81 72 ARG A N 1
ATOM 503 C CA 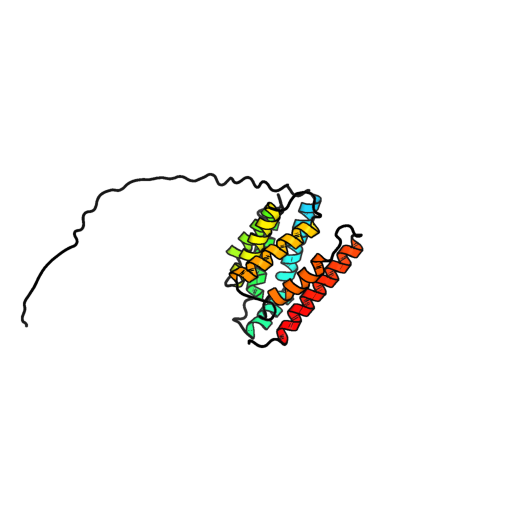. ARG A 1 72 ? -14.581 1.847 18.804 1.00 92.81 72 ARG A CA 1
ATOM 504 C C . ARG A 1 72 ? -14.778 3.334 18.498 1.00 92.81 72 ARG A C 1
ATOM 506 O O . ARG A 1 72 ? -15.010 4.089 19.439 1.00 92.81 72 ARG A O 1
ATOM 513 N N . THR A 1 73 ? -14.632 3.751 17.239 1.00 88.25 73 THR A N 1
ATOM 514 C CA . THR A 1 73 ? -14.600 5.171 16.821 1.00 88.25 73 THR A CA 1
ATOM 515 C C . THR A 1 73 ? -15.292 5.462 15.481 1.00 88.25 73 THR A C 1
ATOM 517 O O . THR A 1 73 ? -15.551 6.626 15.190 1.00 88.25 73 THR A O 1
ATOM 520 N N . GLY A 1 74 ? -15.603 4.434 14.694 1.00 91.12 74 GLY A N 1
ATOM 521 C CA . GLY A 1 74 ? -16.302 4.461 13.409 1.00 91.12 74 GLY A CA 1
ATOM 522 C C . GLY A 1 74 ? -17.448 3.441 13.375 1.00 91.12 74 GLY A C 1
ATOM 523 O O . GLY A 1 74 ? -18.045 3.132 14.410 1.00 91.12 74 GLY A O 1
ATOM 524 N N . ASP A 1 75 ? -17.781 2.932 12.189 1.00 95.00 75 ASP A N 1
ATOM 525 C CA . ASP A 1 75 ? -18.875 1.973 11.975 1.00 95.00 75 ASP A CA 1
ATOM 526 C C . ASP A 1 75 ? -18.435 0.500 12.039 1.00 95.00 75 ASP A C 1
ATOM 528 O O . ASP A 1 75 ? -19.275 -0.376 12.274 1.00 95.00 75 ASP A O 1
ATOM 532 N N . GLY A 1 76 ? -17.130 0.223 11.962 1.00 95.62 76 GLY A N 1
ATOM 533 C CA . GLY A 1 76 ? -16.583 -1.111 12.190 1.00 95.62 76 GLY A CA 1
ATOM 534 C C . GLY A 1 76 ? -16.453 -1.963 10.937 1.00 95.62 76 GLY A C 1
ATOM 535 O O . GLY A 1 76 ? -16.573 -3.187 11.046 1.00 95.62 76 GLY A O 1
ATOM 536 N N . ASP A 1 77 ? -16.263 -1.316 9.785 1.00 96.88 77 ASP A N 1
ATOM 537 C CA . ASP A 1 77 ? -16.165 -1.938 8.461 1.00 96.88 77 ASP A CA 1
ATOM 538 C C . ASP A 1 77 ? -14.778 -1.792 7.813 1.00 96.88 77 ASP A C 1
ATOM 540 O O . ASP A 1 77 ? -14.517 -2.430 6.791 1.00 96.88 77 ASP A O 1
ATOM 544 N N . CYS A 1 78 ? -13.876 -0.999 8.407 1.00 95.81 78 CYS A N 1
ATOM 545 C CA . CYS A 1 78 ? -12.586 -0.637 7.817 1.00 95.81 78 CYS A CA 1
ATOM 546 C C . CYS A 1 78 ? -11.750 -1.838 7.332 1.00 95.81 78 CYS A C 1
ATOM 548 O O . CYS A 1 78 ? -11.278 -1.840 6.193 1.00 95.81 78 CYS A O 1
ATOM 550 N N . GLY A 1 79 ? -11.598 -2.882 8.150 1.00 96.88 79 GLY A N 1
ATOM 551 C CA . GLY A 1 79 ? -10.881 -4.107 7.789 1.00 96.88 79 GLY A CA 1
ATOM 552 C C . GLY A 1 79 ? -11.587 -4.892 6.688 1.00 96.88 79 GLY A C 1
ATOM 553 O O . GLY A 1 79 ? -10.953 -5.312 5.721 1.00 96.88 79 GLY A O 1
ATOM 554 N N . THR A 1 80 ? -12.909 -5.028 6.776 1.00 97.62 80 THR A N 1
ATOM 555 C CA . THR A 1 80 ? -13.744 -5.625 5.724 1.00 97.62 80 THR A CA 1
ATOM 556 C C . THR A 1 80 ? -13.647 -4.849 4.399 1.00 97.62 80 THR A C 1
ATOM 558 O O . THR A 1 80 ? -13.585 -5.455 3.326 1.00 97.62 80 THR A O 1
ATOM 561 N N . THR A 1 81 ? -13.588 -3.519 4.442 1.00 97.81 81 THR A N 1
ATOM 562 C CA . THR A 1 81 ? -13.435 -2.643 3.273 1.00 97.81 81 THR A CA 1
ATOM 563 C C . THR A 1 81 ? -12.037 -2.756 2.658 1.00 97.81 81 THR A C 1
ATOM 565 O O . THR A 1 81 ? -11.925 -2.872 1.436 1.00 97.81 81 THR A O 1
ATOM 568 N N . LEU A 1 82 ? -10.980 -2.797 3.475 1.00 97.62 82 LEU A N 1
ATOM 569 C CA . LEU A 1 82 ? -9.602 -3.044 3.030 1.00 97.62 82 LEU A CA 1
ATOM 570 C C . LEU A 1 82 ? -9.453 -4.432 2.379 1.00 97.62 82 LEU A C 1
ATOM 572 O O . LEU A 1 82 ? -8.924 -4.536 1.269 1.00 97.62 82 LEU A O 1
ATOM 576 N N . ALA A 1 83 ? -9.979 -5.480 3.022 1.00 98.25 83 ALA A N 1
ATOM 577 C CA . ALA A 1 83 ? -9.934 -6.854 2.524 1.00 98.25 83 ALA A CA 1
ATOM 578 C C . ALA A 1 83 ? -10.620 -6.992 1.154 1.00 98.25 83 ALA A C 1
ATOM 580 O O . ALA A 1 83 ? -10.026 -7.546 0.233 1.00 98.25 83 ALA A O 1
ATOM 581 N N . ARG A 1 84 ? -11.811 -6.401 0.964 1.00 98.19 84 ARG A N 1
ATOM 582 C CA . ARG A 1 84 ? -12.515 -6.385 -0.339 1.00 98.19 84 ARG A CA 1
ATOM 583 C C . ARG A 1 84 ? -11.683 -5.760 -1.463 1.00 98.19 84 ARG A C 1
ATOM 585 O O . ARG A 1 84 ? -11.701 -6.260 -2.586 1.00 98.19 84 ARG A O 1
ATOM 592 N N . GLY A 1 85 ? -10.958 -4.676 -1.173 1.00 98.12 85 GLY A N 1
ATOM 593 C CA . GLY A 1 85 ? -10.043 -4.047 -2.131 1.00 98.12 85 GLY A CA 1
ATOM 594 C C . GLY A 1 85 ? -8.863 -4.953 -2.488 1.00 98.12 85 GLY A C 1
ATOM 595 O O . GLY A 1 85 ? -8.568 -5.155 -3.666 1.00 98.12 85 GLY A O 1
ATOM 596 N N . ALA A 1 86 ? -8.227 -5.549 -1.478 1.00 98.50 86 ALA A N 1
ATOM 597 C CA . ALA A 1 86 ? -7.113 -6.481 -1.647 1.00 98.50 86 ALA A CA 1
ATOM 598 C C . ALA A 1 86 ? -7.507 -7.753 -2.426 1.00 98.50 86 ALA A C 1
ATOM 600 O O . ALA A 1 86 ? -6.806 -8.156 -3.357 1.00 98.50 86 ALA A O 1
ATOM 601 N N . GLU A 1 87 ? -8.657 -8.352 -2.110 1.00 98.56 87 GLU A N 1
ATOM 602 C CA . GLU A 1 87 ? -9.216 -9.506 -2.823 1.00 98.56 87 GLU A CA 1
ATOM 603 C C . GLU A 1 87 ? -9.499 -9.186 -4.298 1.00 98.56 87 GLU A C 1
ATOM 605 O O . GLU A 1 87 ? -9.188 -9.993 -5.179 1.00 98.56 87 GLU A O 1
ATOM 610 N N . ALA A 1 88 ? -10.043 -7.999 -4.593 1.00 98.44 88 ALA A N 1
ATOM 611 C CA . ALA A 1 88 ? -10.294 -7.559 -5.963 1.00 98.44 88 ALA A CA 1
ATOM 612 C C . ALA A 1 88 ? -8.994 -7.379 -6.766 1.00 98.44 88 ALA A C 1
ATOM 614 O O . ALA A 1 88 ? -8.899 -7.870 -7.893 1.00 98.44 88 ALA A O 1
ATOM 615 N N . ILE A 1 89 ? -7.962 -6.774 -6.166 1.00 98.69 89 ILE A N 1
ATOM 616 C CA . ILE A 1 89 ? -6.632 -6.644 -6.780 1.00 98.69 89 ILE A CA 1
ATOM 617 C C . ILE A 1 89 ? -6.023 -8.028 -7.050 1.00 98.69 89 ILE A C 1
ATOM 619 O O . ILE A 1 89 ? -5.574 -8.302 -8.166 1.00 98.69 89 ILE A O 1
ATOM 623 N N . ALA A 1 90 ? -6.039 -8.936 -6.069 1.00 98.62 90 ALA A N 1
ATOM 624 C CA . ALA A 1 90 ? -5.527 -10.298 -6.237 1.00 98.62 90 ALA A CA 1
ATOM 625 C C . ALA A 1 90 ? -6.291 -11.075 -7.330 1.00 98.62 90 ALA A C 1
ATOM 627 O O . ALA A 1 90 ? -5.694 -11.816 -8.125 1.00 98.62 90 ALA A O 1
ATOM 628 N N . LYS A 1 91 ? -7.608 -10.861 -7.431 1.00 98.38 91 LYS A N 1
ATOM 629 C CA . LYS A 1 91 ? -8.443 -11.394 -8.511 1.00 98.38 91 LYS A CA 1
ATOM 630 C C . LYS A 1 91 ? -8.048 -10.829 -9.881 1.00 98.38 91 LYS A C 1
ATOM 632 O O . LYS A 1 91 ? -7.877 -11.599 -10.822 1.00 98.38 91 LYS A O 1
ATOM 637 N N . ASP A 1 92 ? -7.820 -9.522 -10.005 1.00 98.25 92 ASP A N 1
ATOM 638 C CA . ASP A 1 92 ? -7.335 -8.915 -11.253 1.00 98.25 92 ASP A CA 1
ATOM 639 C C . ASP A 1 92 ? -5.956 -9.465 -11.677 1.00 98.25 92 ASP A C 1
ATOM 641 O O . ASP A 1 92 ? -5.720 -9.685 -12.869 1.00 98.25 92 ASP A O 1
ATOM 645 N N . VAL A 1 93 ? -5.056 -9.751 -10.726 1.00 98.19 93 VAL A N 1
ATOM 646 C CA . VAL A 1 93 ? -3.725 -10.342 -10.995 1.00 98.19 93 VAL A CA 1
ATOM 647 C C . VAL A 1 93 ? -3.796 -11.819 -11.411 1.00 98.19 93 VAL A C 1
ATOM 649 O O . VAL A 1 93 ? -2.985 -12.277 -12.226 1.00 98.19 93 VAL A O 1
ATOM 652 N N . SER A 1 94 ? -4.732 -12.586 -10.849 1.00 97.25 94 SER A N 1
ATOM 653 C CA . SER A 1 94 ? -4.916 -14.012 -11.171 1.00 97.25 94 SER A CA 1
ATOM 654 C C . SER A 1 94 ? -5.675 -14.230 -12.482 1.00 97.25 94 SER A C 1
ATOM 656 O O . SER A 1 94 ? -5.311 -15.117 -13.251 1.00 97.25 94 SER A O 1
ATOM 658 N N . GLU A 1 95 ? -6.660 -13.384 -12.784 1.00 97.31 95 GLU A N 1
ATOM 659 C CA . GLU A 1 95 ? -7.451 -13.428 -14.023 1.00 97.31 95 GLU A CA 1
ATOM 660 C C . GLU A 1 95 ? -6.797 -12.651 -15.190 1.00 97.31 95 GLU A C 1
ATOM 662 O O . GLU A 1 95 ? -7.392 -12.515 -16.257 1.00 97.31 95 GLU A O 1
ATOM 667 N N . GLY A 1 96 ? -5.566 -12.151 -15.011 1.00 95.69 96 GLY A N 1
ATOM 668 C CA . GLY A 1 96 ? -4.761 -11.531 -16.072 1.00 95.69 96 GLY A CA 1
ATOM 669 C C . GLY A 1 96 ? -5.223 -10.138 -16.518 1.00 95.69 96 GLY A C 1
ATOM 670 O O . GLY A 1 96 ? -4.872 -9.708 -17.614 1.00 95.69 96 GLY A O 1
ATOM 671 N N . ARG A 1 97 ? -6.009 -9.433 -15.692 1.00 96.31 97 ARG A N 1
ATOM 672 C CA . ARG A 1 97 ? -6.469 -8.052 -15.942 1.00 96.31 97 ARG A CA 1
ATOM 673 C C . ARG A 1 97 ? -5.559 -6.974 -15.359 1.00 96.31 97 ARG A C 1
ATOM 675 O O . ARG A 1 97 ? -5.692 -5.809 -15.729 1.00 96.31 97 ARG A O 1
ATOM 682 N N . PHE A 1 98 ? -4.680 -7.335 -14.430 1.00 98.00 98 PHE A N 1
ATOM 683 C CA . PHE A 1 98 ? -3.733 -6.401 -13.835 1.00 98.00 98 PHE A CA 1
ATOM 684 C C . PHE A 1 98 ? -2.543 -6.175 -14.775 1.00 98.00 98 PHE A C 1
ATOM 686 O O . PHE A 1 98 ? -1.834 -7.123 -15.120 1.00 98.00 98 PHE A O 1
ATOM 693 N N . ASP A 1 99 ? -2.311 -4.924 -15.171 1.00 97.31 99 ASP A N 1
ATOM 694 C CA . ASP A 1 99 ? -1.225 -4.575 -16.080 1.00 97.31 99 ASP A CA 1
ATOM 695 C C . ASP A 1 99 ? 0.088 -4.328 -15.320 1.00 97.31 99 ASP A C 1
ATOM 697 O O . ASP A 1 99 ? 0.214 -3.389 -14.537 1.00 97.31 99 ASP A O 1
ATOM 701 N N . PHE A 1 100 ? 1.083 -5.174 -15.584 1.00 96.19 100 PHE A N 1
ATOM 702 C CA . PHE A 1 100 ? 2.459 -5.008 -15.113 1.00 96.19 100 PHE A CA 1
ATOM 703 C C . PHE A 1 100 ? 3.403 -4.567 -16.252 1.00 96.19 100 PHE A C 1
ATOM 705 O O . PHE A 1 100 ? 4.596 -4.870 -16.219 1.00 96.19 100 PHE A O 1
ATOM 712 N N . SER A 1 101 ? 2.903 -3.905 -17.301 1.00 94.19 101 SER A N 1
ATOM 713 C CA . SER A 1 101 ? 3.718 -3.391 -18.412 1.00 94.19 101 SER A CA 1
ATOM 714 C C . SER A 1 101 ? 4.751 -2.361 -17.939 1.00 94.19 101 SER A C 1
ATOM 716 O O . SER A 1 101 ? 5.932 -2.496 -18.260 1.00 94.19 101 SER A O 1
ATOM 718 N N . SER A 1 102 ? 4.333 -1.399 -17.112 1.00 94.19 102 SER A N 1
ATOM 719 C CA . SER A 1 102 ? 5.154 -0.348 -16.499 1.00 94.19 102 SER A CA 1
ATOM 720 C C . SER A 1 102 ? 4.707 -0.058 -15.058 1.00 94.19 102 SER A C 1
ATOM 722 O O . SER A 1 102 ? 3.607 -0.432 -14.642 1.00 94.19 102 SER A O 1
ATOM 724 N N . TRP A 1 103 ? 5.556 0.609 -14.269 1.00 94.12 103 TRP A N 1
ATOM 725 C CA . TRP A 1 103 ? 5.223 0.988 -12.888 1.00 94.12 103 TRP A CA 1
ATOM 726 C C . TRP A 1 103 ? 3.988 1.917 -12.786 1.00 94.12 103 TRP A C 1
ATOM 728 O O . TRP A 1 103 ? 3.133 1.644 -11.939 1.00 94.12 103 TRP A O 1
ATOM 738 N N . PRO A 1 104 ? 3.802 2.934 -13.659 1.00 95.38 104 PRO A N 1
ATOM 739 C CA . PRO A 1 104 ? 2.558 3.711 -13.712 1.00 95.38 104 PRO A CA 1
ATOM 740 C C . PRO A 1 104 ? 1.318 2.882 -14.061 1.00 95.38 104 PRO A C 1
ATOM 742 O O . PRO A 1 104 ? 0.268 3.086 -13.455 1.00 95.38 104 PRO A O 1
ATOM 745 N N . ALA A 1 105 ? 1.425 1.915 -14.982 1.00 96.38 105 ALA A N 1
ATOM 746 C CA . ALA A 1 105 ? 0.301 1.046 -15.338 1.00 96.38 105 ALA A CA 1
ATOM 747 C C . ALA A 1 105 ? -0.152 0.180 -14.148 1.00 96.38 105 ALA A C 1
ATOM 749 O O . ALA A 1 105 ? -1.347 0.108 -13.852 1.00 96.38 105 ALA A O 1
ATOM 750 N N . ALA A 1 106 ? 0.805 -0.378 -13.399 1.00 97.31 106 ALA A N 1
ATOM 751 C CA . ALA A 1 106 ? 0.527 -1.121 -12.173 1.00 97.31 106 ALA A CA 1
ATOM 752 C C . ALA A 1 106 ? -0.151 -0.239 -11.105 1.00 97.31 106 ALA A C 1
ATOM 754 O O . ALA A 1 106 ? -1.149 -0.647 -10.507 1.00 97.31 106 ALA A O 1
ATOM 755 N N . ALA A 1 107 ? 0.329 0.995 -10.907 1.00 97.75 107 ALA A N 1
ATOM 756 C CA . ALA A 1 107 ? -0.291 1.958 -9.994 1.00 97.75 107 ALA A CA 1
ATOM 757 C C . ALA A 1 107 ? -1.722 2.341 -10.424 1.00 97.75 107 ALA A C 1
ATOM 759 O O . ALA A 1 107 ? -2.626 2.387 -9.589 1.00 97.75 107 ALA A O 1
ATOM 760 N N . ALA A 1 108 ? -1.965 2.525 -11.726 1.00 98.06 108 ALA A N 1
ATOM 761 C CA . ALA A 1 108 ? -3.297 2.788 -12.272 1.00 98.06 108 ALA A CA 1
ATOM 762 C C . ALA A 1 108 ? -4.260 1.595 -12.105 1.00 98.06 108 ALA A C 1
ATOM 764 O O . ALA A 1 108 ? -5.460 1.795 -11.894 1.00 98.06 108 ALA A O 1
ATOM 765 N N . CYS A 1 109 ? -3.760 0.355 -12.158 1.00 98.31 109 CYS A N 1
ATOM 766 C CA . CYS A 1 109 ? -4.542 -0.837 -11.825 1.00 98.31 109 CYS A CA 1
ATOM 767 C C . CYS A 1 109 ? -4.916 -0.893 -10.335 1.00 98.31 109 CYS A C 1
ATOM 769 O O . CYS A 1 109 ? -6.080 -1.158 -10.034 1.00 98.31 109 CYS A O 1
ATOM 771 N N . LEU A 1 110 ? -3.991 -0.572 -9.417 1.00 98.50 110 LEU A N 1
ATOM 772 C CA . LEU A 1 110 ? -4.300 -0.448 -7.982 1.00 98.50 110 LEU A CA 1
ATOM 773 C C . LEU A 1 110 ? -5.377 0.618 -7.740 1.00 98.50 110 LEU A C 1
ATOM 775 O O . LEU A 1 110 ? -6.413 0.309 -7.157 1.00 98.50 110 LEU A O 1
ATOM 779 N N . ALA A 1 111 ? -5.166 1.836 -8.256 1.00 98.25 111 ALA A N 1
ATOM 780 C CA . ALA A 1 111 ? -6.085 2.970 -8.134 1.00 98.25 111 ALA A CA 1
ATOM 781 C C . ALA A 1 111 ? -7.508 2.626 -8.611 1.00 98.25 111 ALA A C 1
ATOM 783 O O . ALA A 1 111 ? -8.483 2.831 -7.888 1.00 98.25 111 ALA A O 1
ATOM 784 N N . ARG A 1 112 ? -7.626 2.015 -9.798 1.00 97.94 112 ARG A N 1
ATOM 785 C CA . ARG A 1 112 ? -8.912 1.579 -10.360 1.00 97.94 112 ARG A CA 1
ATOM 786 C C . ARG A 1 112 ? -9.594 0.521 -9.495 1.00 97.94 112 ARG A C 1
ATOM 788 O O . ARG A 1 112 ? -10.798 0.618 -9.274 1.00 97.94 112 ARG A O 1
ATOM 795 N N . SER A 1 113 ? -8.852 -0.486 -9.034 1.00 97.81 113 SER A N 1
ATOM 796 C CA . SER A 1 113 ? -9.435 -1.597 -8.277 1.00 97.81 113 SER A CA 1
ATOM 797 C C . SER A 1 113 ? -9.945 -1.117 -6.911 1.00 97.81 113 SER A C 1
ATOM 799 O O . SER A 1 113 ? -11.103 -1.369 -6.574 1.00 97.81 113 SER A O 1
ATOM 801 N N . VAL A 1 114 ? -9.174 -0.293 -6.182 1.00 97.62 114 VAL A N 1
ATOM 802 C CA . VAL A 1 114 ? -9.659 0.303 -4.920 1.00 97.62 114 VAL A CA 1
ATOM 803 C C . VAL A 1 114 ? -10.826 1.267 -5.132 1.00 97.62 114 VAL A C 1
ATOM 805 O O . VAL A 1 114 ? -11.778 1.223 -4.363 1.00 97.62 114 VAL A O 1
ATOM 808 N N . GLN A 1 115 ? -10.825 2.073 -6.201 1.00 96.31 115 GLN A N 1
ATOM 809 C CA . GLN A 1 115 ? -11.935 2.983 -6.509 1.00 96.31 115 GLN A CA 1
ATOM 810 C C . GLN A 1 115 ? -13.264 2.247 -6.755 1.00 96.31 115 GLN A C 1
ATOM 812 O O . GLN A 1 115 ? -14.327 2.790 -6.459 1.00 96.31 115 GLN A O 1
ATOM 817 N N . VAL A 1 116 ? -13.218 1.045 -7.337 1.00 96.69 116 VAL A N 1
ATOM 818 C CA . VAL A 1 116 ? -14.416 0.258 -7.675 1.00 96.69 116 VAL A CA 1
ATOM 819 C C . VAL A 1 116 ? -14.864 -0.639 -6.517 1.00 96.69 116 VAL A C 1
ATOM 821 O O . VAL A 1 116 ? -16.065 -0.845 -6.346 1.00 96.69 116 VAL A O 1
ATOM 824 N N . HIS A 1 117 ? -13.925 -1.184 -5.737 1.00 97.25 117 HIS A N 1
ATOM 825 C CA . HIS A 1 117 ? -14.206 -2.251 -4.770 1.00 97.25 117 HIS A CA 1
ATOM 826 C C . HIS A 1 117 ? -14.122 -1.839 -3.295 1.00 97.25 117 HIS A C 1
ATOM 828 O O . HIS A 1 117 ? -14.690 -2.537 -2.453 1.00 97.25 117 HIS A O 1
ATOM 834 N N . MET A 1 118 ? -13.476 -0.717 -2.965 1.00 95.94 118 MET A N 1
ATOM 835 C CA . MET A 1 118 ? -13.471 -0.172 -1.605 1.00 95.94 118 MET A CA 1
ATOM 836 C C . MET A 1 118 ? -14.532 0.919 -1.457 1.00 95.94 118 MET A C 1
ATOM 838 O O . MET A 1 118 ? -14.622 1.840 -2.268 1.00 95.94 118 MET A O 1
ATOM 842 N N . GLY A 1 119 ? -15.330 0.822 -0.396 1.00 90.00 119 GLY A N 1
ATOM 843 C CA . GLY A 1 119 ? -16.333 1.824 -0.053 1.00 90.00 119 GLY A CA 1
ATOM 844 C C . GLY A 1 119 ? -15.758 3.044 0.673 1.00 90.00 119 GLY A C 1
ATOM 845 O O . GLY A 1 119 ? -14.597 3.074 1.091 1.00 90.00 119 GLY A O 1
ATOM 846 N N . GLY A 1 120 ? -16.629 4.041 0.850 1.00 92.19 120 GLY A N 1
ATOM 847 C CA . GLY A 1 120 ? -16.434 5.156 1.775 1.00 92.19 120 GLY A CA 1
ATOM 848 C C . GLY A 1 120 ? -15.167 5.987 1.551 1.00 92.19 120 GLY A C 1
ATOM 849 O O . GLY A 1 120 ? -14.620 6.085 0.450 1.00 92.19 120 GLY A O 1
ATOM 850 N N . THR A 1 121 ? -14.705 6.611 2.633 1.00 92.25 121 THR A N 1
ATOM 851 C CA . THR A 1 121 ? -13.521 7.479 2.638 1.00 92.25 121 THR A CA 1
ATOM 852 C C . THR A 1 121 ? -12.242 6.699 2.320 1.00 92.25 121 THR A C 1
ATOM 854 O O . THR A 1 121 ? -11.368 7.219 1.628 1.00 92.25 121 THR A O 1
ATOM 857 N N . SER A 1 122 ? -12.148 5.435 2.747 1.00 93.19 122 SER A N 1
ATOM 858 C CA . SER A 1 122 ? -10.995 4.566 2.486 1.00 93.19 122 SER A CA 1
ATOM 859 C C . SER A 1 122 ? -10.752 4.374 0.987 1.00 93.19 122 SER A C 1
ATOM 861 O O . SER A 1 122 ? -9.638 4.612 0.522 1.00 93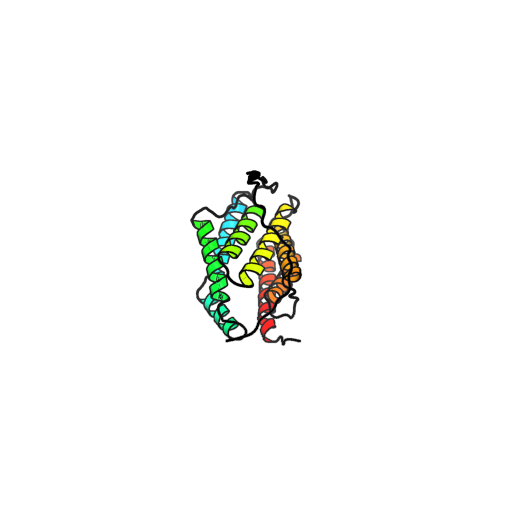.19 122 SER A O 1
ATOM 863 N N . GLY A 1 123 ? -11.783 4.036 0.202 1.00 96.25 123 GLY A N 1
ATOM 864 C CA . GLY A 1 123 ? -11.642 3.900 -1.254 1.00 96.25 123 GLY A CA 1
ATOM 865 C C . GLY A 1 123 ? -11.173 5.188 -1.937 1.00 96.25 123 GLY A C 1
ATOM 866 O O . GLY A 1 123 ? -10.306 5.147 -2.810 1.00 96.25 123 GLY A O 1
ATOM 867 N N . ALA A 1 124 ? -11.663 6.348 -1.486 1.00 96.31 124 ALA A N 1
ATOM 868 C CA . ALA A 1 124 ? -11.214 7.647 -1.988 1.00 96.31 124 ALA A CA 1
ATOM 869 C C . ALA A 1 124 ? -9.740 7.937 -1.641 1.00 96.31 124 ALA A C 1
ATOM 871 O O . ALA A 1 124 ? -8.975 8.340 -2.518 1.00 96.31 124 ALA A O 1
ATOM 872 N N . ILE A 1 125 ? -9.320 7.693 -0.393 1.00 96.31 125 ILE A N 1
ATOM 873 C CA . ILE A 1 125 ? -7.946 7.941 0.071 1.00 96.31 125 ILE A CA 1
ATOM 874 C C . ILE A 1 125 ? -6.937 7.042 -0.658 1.00 96.31 125 ILE A C 1
ATOM 876 O O . ILE A 1 125 ? -5.938 7.547 -1.172 1.00 96.31 125 ILE A O 1
ATOM 880 N N . TYR A 1 126 ? -7.198 5.735 -0.766 1.00 97.75 126 TYR A N 1
ATOM 881 C CA . TYR A 1 126 ? -6.292 4.827 -1.479 1.00 97.75 126 TYR A CA 1
ATOM 882 C C . TYR A 1 126 ? -6.253 5.111 -2.988 1.00 97.75 126 TYR A C 1
ATOM 884 O O . TYR A 1 126 ? -5.183 5.027 -3.591 1.00 97.75 126 TYR A O 1
ATOM 892 N N . ASN A 1 127 ? -7.369 5.525 -3.600 1.00 98.19 127 ASN A N 1
ATOM 893 C CA . ASN A 1 127 ? -7.374 5.962 -4.999 1.00 98.19 127 ASN A CA 1
ATOM 894 C C . ASN A 1 127 ? -6.493 7.207 -5.215 1.00 98.19 127 ASN A C 1
ATOM 896 O O . ASN A 1 127 ? -5.675 7.232 -6.134 1.00 98.19 127 ASN A O 1
ATOM 900 N N . ILE A 1 128 ? -6.603 8.215 -4.339 1.00 98.12 128 ILE A N 1
ATOM 901 C CA . ILE A 1 128 ? -5.748 9.416 -4.363 1.00 98.12 128 ILE A CA 1
ATOM 902 C C . ILE A 1 128 ? -4.269 9.027 -4.232 1.00 98.12 128 ILE A C 1
ATOM 904 O O . ILE A 1 128 ? -3.446 9.489 -5.026 1.00 98.12 128 ILE A O 1
ATOM 908 N N . LEU A 1 129 ? -3.944 8.149 -3.276 1.00 98.44 129 LEU A N 1
ATOM 909 C CA . LEU A 1 129 ? -2.581 7.683 -3.023 1.00 98.44 129 LEU A CA 1
ATOM 910 C C . LEU A 1 129 ? -1.979 6.976 -4.246 1.00 98.44 129 LEU A C 1
ATOM 912 O O . LEU A 1 129 ? -0.900 7.356 -4.700 1.00 98.44 129 LEU A O 1
ATOM 916 N N . PHE A 1 130 ? -2.676 5.985 -4.812 1.00 98.50 130 PHE A N 1
ATOM 917 C CA . PHE A 1 130 ? -2.174 5.232 -5.966 1.00 98.50 130 PHE A CA 1
ATOM 918 C C . PHE A 1 130 ? -2.161 6.053 -7.260 1.00 98.50 130 PHE A C 1
ATOM 920 O O . PHE A 1 130 ? -1.239 5.896 -8.058 1.00 98.50 130 PHE A O 1
ATOM 927 N N . THR A 1 131 ? -3.121 6.963 -7.457 1.00 98.38 131 THR A N 1
ATOM 928 C CA . THR A 1 131 ? -3.135 7.865 -8.620 1.00 98.38 131 THR A CA 1
ATOM 929 C C . THR A 1 131 ? -1.926 8.800 -8.600 1.00 98.38 131 THR A C 1
ATOM 931 O O . THR A 1 131 ? -1.184 8.856 -9.578 1.00 98.38 131 THR A O 1
ATOM 934 N N . ALA A 1 132 ? -1.671 9.483 -7.478 1.00 98.25 132 ALA A N 1
ATOM 935 C CA . ALA A 1 132 ? -0.530 10.393 -7.359 1.00 98.25 132 ALA A CA 1
ATOM 936 C C . ALA A 1 132 ? 0.824 9.657 -7.384 1.00 98.25 132 ALA A C 1
ATOM 938 O O . ALA A 1 132 ? 1.781 10.158 -7.977 1.00 98.25 132 ALA A O 1
ATOM 939 N N . ALA A 1 133 ? 0.896 8.441 -6.828 1.00 97.81 133 ALA A N 1
ATOM 940 C CA . ALA A 1 133 ? 2.060 7.571 -6.990 1.00 97.81 133 ALA A CA 1
ATOM 941 C C . ALA A 1 133 ? 2.293 7.195 -8.466 1.00 97.81 133 ALA A C 1
ATOM 943 O O . ALA A 1 133 ? 3.424 7.262 -8.942 1.00 97.81 133 ALA A O 1
ATOM 944 N N . GLY A 1 134 ? 1.232 6.861 -9.210 1.00 96.69 134 GLY A N 1
ATOM 945 C CA . GLY A 1 134 ? 1.294 6.573 -10.646 1.00 96.69 134 GLY A CA 1
ATOM 946 C C . GLY A 1 134 ? 1.820 7.750 -11.469 1.00 96.69 134 GLY A C 1
ATOM 947 O O . GLY A 1 134 ? 2.746 7.564 -12.255 1.00 96.69 134 GLY A O 1
ATOM 948 N N . THR A 1 135 ? 1.310 8.963 -11.227 1.00 96.38 135 THR A N 1
ATOM 949 C CA . THR A 1 135 ? 1.820 10.196 -11.857 1.00 96.38 135 THR A CA 1
ATOM 950 C C . THR A 1 135 ? 3.299 10.418 -11.540 1.00 96.38 135 THR A C 1
ATOM 952 O O . THR A 1 135 ? 4.095 10.632 -12.449 1.00 96.38 135 THR A O 1
ATOM 955 N N . SER A 1 136 ? 3.708 10.273 -10.275 1.00 95.56 136 SER A N 1
ATOM 956 C CA . SER A 1 136 ? 5.118 10.417 -9.886 1.00 95.56 136 SER A CA 1
ATOM 957 C C . SER A 1 136 ? 6.035 9.380 -10.551 1.00 95.56 136 SER A C 1
ATOM 959 O O . SER A 1 136 ? 7.178 9.696 -10.875 1.00 95.56 136 SER A O 1
ATOM 961 N N . LEU A 1 137 ? 5.549 8.158 -10.798 1.00 94.00 137 LEU A N 1
ATOM 962 C CA . LEU A 1 137 ? 6.288 7.111 -11.516 1.00 94.00 137 LEU A CA 1
ATOM 963 C C . LEU A 1 137 ? 6.397 7.375 -13.026 1.00 94.00 137 LEU A C 1
ATOM 965 O O . LEU A 1 137 ? 7.345 6.889 -13.644 1.00 94.00 137 LEU A O 1
ATOM 969 N N . GLU A 1 138 ? 5.446 8.111 -13.607 1.00 92.19 138 GLU A N 1
ATOM 970 C CA . GLU A 1 138 ? 5.434 8.517 -15.020 1.00 92.19 138 GLU A CA 1
ATOM 971 C C . GLU A 1 138 ? 6.331 9.740 -15.267 1.00 92.19 138 GLU A C 1
ATOM 973 O O . GLU A 1 138 ? 7.021 9.804 -16.282 1.00 92.19 138 GLU A O 1
ATOM 978 N N . GLU A 1 139 ? 6.397 10.664 -14.304 1.00 88.44 139 GLU A N 1
ATOM 979 C CA . GLU A 1 139 ? 7.310 11.817 -14.304 1.00 88.44 139 GLU A CA 1
ATOM 980 C C . GLU A 1 139 ? 8.757 11.457 -13.900 1.00 88.44 139 GLU A C 1
ATOM 982 O O . GLU A 1 139 ? 9.683 12.242 -14.118 1.00 88.44 139 GLU A O 1
ATOM 987 N N . ALA A 1 140 ? 8.979 10.289 -13.287 1.00 81.50 140 ALA A N 1
ATOM 988 C CA . ALA A 1 140 ? 10.288 9.883 -12.782 1.00 81.50 140 ALA A CA 1
ATOM 989 C C . ALA A 1 140 ? 11.291 9.568 -13.905 1.00 81.50 140 ALA A C 1
ATOM 991 O O . ALA A 1 140 ? 11.126 8.600 -14.646 1.00 81.50 140 ALA A O 1
ATOM 992 N N . GLU A 1 141 ? 12.396 10.318 -13.930 1.00 66.12 141 GLU A N 1
ATOM 993 C CA . GLU A 1 141 ? 13.544 10.086 -14.815 1.00 66.12 141 GLU A CA 1
ATOM 994 C C . GLU A 1 141 ? 14.063 8.639 -14.745 1.00 66.12 141 GLU A C 1
ATOM 996 O O . GLU A 1 141 ? 14.319 8.091 -13.661 1.00 66.12 141 GLU A O 1
ATOM 1001 N N . ASP A 1 142 ? 14.292 8.042 -15.915 1.00 69.88 142 ASP A N 1
ATOM 1002 C CA . ASP A 1 142 ? 14.904 6.722 -16.027 1.00 69.88 142 ASP A CA 1
ATOM 1003 C C . ASP A 1 142 ? 16.360 6.726 -15.532 1.00 69.88 142 ASP A C 1
ATOM 1005 O O . ASP A 1 142 ? 17.151 7.619 -15.836 1.00 69.88 142 ASP A O 1
ATOM 1009 N N . GLY A 1 143 ? 16.722 5.686 -14.775 1.00 72.94 143 GLY A N 1
ATOM 1010 C CA . GLY A 1 143 ? 18.078 5.464 -14.256 1.00 72.94 143 GLY A CA 1
ATOM 1011 C C . GLY A 1 143 ? 18.219 5.532 -12.731 1.00 72.94 143 GLY A C 1
ATOM 1012 O O . GLY A 1 143 ? 19.231 5.074 -12.202 1.00 72.94 143 GLY A O 1
ATOM 1013 N N . ARG A 1 144 ? 17.216 6.031 -11.993 1.00 83.00 144 ARG A N 1
ATOM 1014 C CA . ARG A 1 144 ? 17.202 5.930 -10.518 1.00 83.00 144 ARG A CA 1
ATOM 1015 C C . ARG A 1 144 ? 16.907 4.484 -10.074 1.00 83.00 144 ARG A C 1
ATOM 1017 O O . ARG A 1 144 ? 16.077 3.835 -10.714 1.00 83.00 144 ARG A O 1
ATOM 1024 N N . PRO A 1 145 ? 17.497 3.983 -8.966 1.00 87.25 145 PRO A N 1
ATOM 1025 C CA . PRO A 1 145 ? 17.179 2.656 -8.437 1.00 87.25 145 PRO A CA 1
ATOM 1026 C C . PRO A 1 145 ? 15.677 2.483 -8.183 1.00 87.25 145 PRO A C 1
ATOM 1028 O O . PRO A 1 145 ? 15.031 3.392 -7.655 1.00 87.25 145 PRO A O 1
ATOM 1031 N N . THR A 1 146 ? 15.124 1.311 -8.507 1.00 89.12 146 THR A N 1
ATOM 1032 C CA . THR A 1 146 ? 13.678 1.036 -8.423 1.00 89.12 146 THR A CA 1
ATOM 1033 C C . THR A 1 146 ? 13.102 1.342 -7.035 1.00 89.12 146 THR A C 1
ATOM 1035 O O . THR A 1 146 ? 12.043 1.956 -6.942 1.00 89.12 146 THR A O 1
ATOM 1038 N N . LEU A 1 147 ? 13.835 1.041 -5.953 1.00 91.31 147 LEU A N 1
ATOM 1039 C CA . LEU A 1 147 ? 13.432 1.401 -4.586 1.00 91.31 147 LEU A CA 1
ATOM 1040 C C . LEU A 1 147 ? 13.232 2.918 -4.409 1.00 91.31 147 LEU A C 1
ATOM 1042 O O . LEU A 1 147 ? 12.208 3.339 -3.882 1.00 91.31 147 LEU A O 1
ATOM 1046 N N . VAL A 1 148 ? 14.167 3.742 -4.890 1.00 92.25 148 VAL A N 1
ATOM 1047 C CA . VAL A 1 148 ? 14.085 5.211 -4.788 1.00 92.25 148 VAL A CA 1
ATOM 1048 C C . VAL A 1 148 ? 12.887 5.743 -5.578 1.00 92.25 148 VAL A C 1
ATOM 1050 O O . VAL A 1 148 ? 12.187 6.634 -5.103 1.00 92.25 148 VAL A O 1
ATOM 1053 N N . ARG A 1 149 ? 12.600 5.172 -6.757 1.00 92.19 149 ARG A N 1
ATOM 1054 C CA . ARG A 1 149 ? 11.410 5.528 -7.553 1.00 92.19 149 ARG A CA 1
ATOM 1055 C C . ARG A 1 149 ? 10.116 5.231 -6.787 1.00 92.19 149 ARG A C 1
ATOM 1057 O O . ARG A 1 149 ? 9.248 6.093 -6.723 1.00 92.19 149 ARG A O 1
ATOM 1064 N N . ILE A 1 150 ? 10.017 4.054 -6.164 1.00 93.12 150 ILE A N 1
ATOM 1065 C CA . ILE A 1 150 ? 8.844 3.643 -5.375 1.00 93.12 150 ILE A CA 1
ATOM 1066 C C . ILE A 1 150 ? 8.673 4.492 -4.106 1.00 93.12 150 ILE A C 1
ATOM 1068 O O . ILE A 1 150 ? 7.551 4.874 -3.785 1.00 93.12 150 ILE A O 1
ATOM 1072 N N . LEU A 1 151 ? 9.758 4.843 -3.408 1.00 95.44 151 LEU A N 1
ATOM 1073 C CA . LEU A 1 151 ? 9.688 5.703 -2.220 1.00 95.44 151 LEU A CA 1
ATOM 1074 C C . LEU A 1 151 ? 9.247 7.134 -2.560 1.00 95.44 151 LEU A C 1
ATOM 1076 O O . LEU A 1 151 ? 8.389 7.677 -1.868 1.00 95.44 151 LEU A O 1
ATOM 1080 N N . ASN A 1 152 ? 9.756 7.711 -3.654 1.00 95.19 152 ASN A N 1
ATOM 1081 C CA . ASN A 1 152 ? 9.305 9.020 -4.144 1.00 95.19 152 ASN A CA 1
ATOM 1082 C C . ASN A 1 152 ? 7.821 8.988 -4.553 1.00 95.19 152 ASN A C 1
ATOM 1084 O O . ASN A 1 152 ? 7.074 9.919 -4.261 1.00 95.19 152 ASN A O 1
ATOM 1088 N N . ALA A 1 153 ? 7.378 7.896 -5.181 1.00 96.62 153 ALA A N 1
ATOM 1089 C CA . ALA A 1 153 ? 5.984 7.707 -5.567 1.00 96.62 153 ALA A CA 1
ATOM 1090 C C . ALA A 1 153 ? 5.051 7.590 -4.352 1.00 96.62 153 ALA A C 1
ATOM 1092 O O . ALA A 1 153 ? 3.982 8.199 -4.331 1.00 96.62 153 ALA A O 1
ATOM 1093 N N . LEU A 1 154 ? 5.466 6.860 -3.312 1.00 97.25 154 LEU A N 1
ATOM 1094 C CA . LEU A 1 154 ? 4.727 6.766 -2.052 1.00 97.25 154 LEU A CA 1
ATOM 1095 C C . LEU A 1 154 ? 4.701 8.110 -1.303 1.00 97.25 154 LEU A C 1
ATOM 1097 O O . LEU A 1 154 ? 3.677 8.451 -0.717 1.00 97.25 154 LEU A O 1
ATOM 1101 N N . GLU A 1 155 ? 5.776 8.901 -1.362 1.00 97.31 155 GLU A N 1
ATOM 1102 C CA . GLU A 1 155 ? 5.792 10.281 -0.856 1.00 97.31 155 GLU A CA 1
ATOM 1103 C C . GLU A 1 155 ? 4.806 11.185 -1.606 1.00 97.31 155 GLU A C 1
ATOM 1105 O O . GLU A 1 155 ? 4.025 11.884 -0.961 1.00 97.31 155 GLU A O 1
ATOM 1110 N N . ALA A 1 156 ? 4.782 11.144 -2.941 1.00 98.06 156 ALA A N 1
ATOM 1111 C CA . ALA A 1 156 ? 3.812 11.893 -3.739 1.00 98.06 156 ALA A CA 1
ATOM 1112 C C . ALA A 1 156 ? 2.364 11.459 -3.435 1.00 98.06 156 ALA A C 1
ATOM 1114 O O . ALA A 1 156 ? 1.478 12.303 -3.279 1.00 98.06 156 ALA A O 1
ATOM 1115 N N . GLY A 1 157 ? 2.142 10.149 -3.279 1.00 98.19 157 GLY A N 1
ATOM 1116 C CA . GLY A 1 157 ? 0.880 9.560 -2.837 1.00 98.19 157 GLY A CA 1
ATOM 1117 C C . GLY A 1 157 ? 0.427 10.081 -1.473 1.00 98.19 157 GLY A C 1
ATOM 1118 O O . GLY A 1 157 ? -0.697 10.564 -1.337 1.00 98.19 157 GLY A O 1
ATOM 1119 N N . LEU A 1 158 ? 1.311 10.053 -0.473 1.00 98.12 158 LEU A N 1
ATOM 1120 C CA . LEU A 1 158 ? 1.016 10.565 0.865 1.00 98.12 158 LEU A CA 1
ATOM 1121 C C . LEU A 1 158 ? 0.762 12.077 0.856 1.00 98.12 158 LEU A C 1
ATOM 1123 O O . LEU A 1 158 ? -0.227 12.524 1.429 1.00 98.12 158 LEU A O 1
ATOM 1127 N N . ALA A 1 159 ? 1.589 12.864 0.164 1.00 98.06 159 ALA A N 1
ATOM 1128 C CA . ALA A 1 159 ? 1.398 14.308 0.050 1.00 98.06 159 ALA A CA 1
ATOM 1129 C C . ALA A 1 159 ? 0.040 14.661 -0.587 1.00 98.06 159 ALA A C 1
ATOM 1131 O O . ALA A 1 159 ? -0.616 15.614 -0.162 1.00 98.06 159 ALA A O 1
ATOM 1132 N N . ALA A 1 160 ? -0.427 13.870 -1.562 1.00 98.12 160 ALA A N 1
ATOM 1133 C CA . ALA A 1 160 ? -1.767 14.007 -2.124 1.00 98.12 160 ALA A CA 1
ATOM 1134 C C . ALA A 1 160 ? -2.869 13.643 -1.110 1.00 98.12 160 ALA A C 1
ATOM 1136 O O . ALA A 1 160 ? -3.844 14.387 -0.990 1.00 98.12 160 ALA A O 1
ATOM 1137 N N . VAL A 1 161 ? -2.706 12.561 -0.339 1.00 97.62 161 VAL A N 1
ATOM 1138 C CA . VAL A 1 161 ? -3.639 12.189 0.743 1.00 97.62 161 VAL A CA 1
ATOM 1139 C C . VAL A 1 161 ? -3.745 13.295 1.793 1.00 97.62 161 VAL A C 1
ATOM 1141 O O . VAL A 1 161 ? -4.857 13.690 2.133 1.00 97.62 161 VAL A O 1
ATOM 1144 N N . GLN A 1 162 ? -2.627 13.859 2.253 1.00 97.25 162 GLN A N 1
ATOM 1145 C CA . GLN A 1 162 ? -2.637 14.969 3.214 1.00 97.25 162 GLN A CA 1
ATOM 1146 C C . GLN A 1 162 ? -3.287 16.228 2.618 1.00 97.25 162 GLN A C 1
ATOM 1148 O O . GLN A 1 162 ? -4.110 16.871 3.264 1.00 97.25 162 GLN A O 1
ATOM 1153 N N . LYS A 1 163 ? -2.988 16.556 1.353 1.00 97.31 163 LYS A N 1
ATOM 1154 C CA . LYS A 1 163 ? -3.551 17.726 0.657 1.00 97.31 163 LYS A CA 1
ATOM 1155 C C . LYS A 1 163 ? -5.071 17.655 0.473 1.00 97.31 163 LYS A C 1
ATOM 1157 O O . LYS A 1 163 ? -5.732 18.684 0.590 1.00 97.31 163 LYS A O 1
ATOM 1162 N N . TYR A 1 164 ? -5.613 16.490 0.115 1.00 95.06 164 TYR A N 1
ATOM 1163 C CA . TYR A 1 164 ? -7.034 16.341 -0.234 1.00 95.06 164 TYR A CA 1
ATOM 1164 C C . TYR A 1 164 ? -7.894 15.774 0.903 1.00 95.06 164 TYR A C 1
ATOM 1166 O O . TYR A 1 164 ? -9.078 16.091 0.969 1.00 95.06 164 TYR A O 1
ATOM 1174 N N . GLY A 1 165 ? -7.315 14.968 1.796 1.00 92.25 165 GLY A N 1
ATOM 1175 C CA . GLY A 1 165 ? -7.968 14.465 3.008 1.00 92.25 165 GLY A CA 1
ATOM 1176 C C . GLY A 1 165 ? -7.808 15.379 4.228 1.00 92.25 165 GLY A C 1
ATOM 1177 O O . GLY A 1 165 ? -8.552 15.231 5.189 1.00 92.25 165 GLY A O 1
ATOM 1178 N N . GLY A 1 166 ? -6.858 16.320 4.203 1.00 92.06 166 GLY A N 1
ATOM 1179 C CA . GLY A 1 166 ? -6.612 17.295 5.274 1.00 92.06 166 GLY A CA 1
ATOM 1180 C C . GLY A 1 166 ? -5.790 16.780 6.462 1.00 92.06 166 GLY A C 1
ATOM 1181 O O . GLY A 1 166 ? -5.360 17.594 7.272 1.00 92.06 166 GLY A O 1
ATOM 1182 N N . ALA A 1 167 ? -5.547 15.469 6.550 1.00 93.00 167 ALA A N 1
ATOM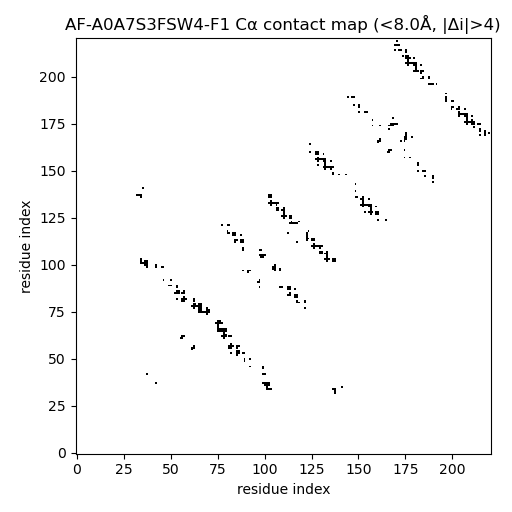 1183 C CA . ALA A 1 167 ? -4.899 14.840 7.697 1.00 93.00 167 ALA A CA 1
ATOM 1184 C C . ALA A 1 167 ? -3.393 15.153 7.811 1.00 93.00 167 ALA A C 1
ATOM 1186 O O . ALA A 1 167 ? -2.628 15.041 6.843 1.00 93.00 167 ALA A O 1
ATOM 1187 N N . VAL A 1 168 ? -2.949 15.463 9.026 1.00 93.12 168 VAL A N 1
ATOM 1188 C CA . VAL A 1 168 ? -1.550 15.676 9.425 1.00 93.12 168 VAL A CA 1
ATOM 1189 C C . VAL A 1 168 ? -1.126 14.669 10.511 1.00 93.12 168 VAL A C 1
ATOM 1191 O O . VAL A 1 168 ? -1.977 13.995 11.091 1.00 93.12 168 VAL A O 1
ATOM 1194 N N . PRO A 1 169 ? 0.182 14.510 10.799 1.00 94.88 169 PRO A N 1
ATOM 1195 C CA . PRO A 1 169 ? 0.628 13.701 11.934 1.00 94.88 169 PRO A CA 1
ATOM 1196 C C . PRO A 1 169 ? 0.035 14.220 13.250 1.00 94.88 169 PRO A C 1
ATOM 1198 O O . PRO A 1 169 ? 0.181 15.402 13.565 1.00 94.88 169 PRO A O 1
ATOM 1201 N N . GLY A 1 170 ? -0.603 13.332 14.008 1.00 93.31 170 GLY A N 1
ATOM 1202 C CA . GLY A 1 170 ? -1.412 13.635 15.189 1.00 93.31 170 GLY A CA 1
ATOM 1203 C C . GLY A 1 170 ? -2.911 13.361 15.007 1.00 93.31 170 GLY A C 1
ATOM 1204 O O . GLY A 1 170 ? -3.601 13.164 16.004 1.00 93.31 170 GLY A O 1
ATOM 1205 N N . ASP A 1 171 ? -3.408 13.286 13.766 1.00 92.94 171 ASP A N 1
ATOM 1206 C CA . ASP A 1 171 ? -4.849 13.192 13.470 1.00 92.94 171 ASP A CA 1
ATOM 1207 C C . ASP A 1 171 ? -5.431 11.769 13.577 1.00 92.94 171 ASP A C 1
ATOM 1209 O O . ASP A 1 171 ? -6.607 11.557 13.277 1.00 92.94 171 ASP A O 1
ATOM 1213 N N . ARG A 1 172 ? -4.638 10.784 14.023 1.00 92.88 172 ARG A N 1
ATOM 1214 C CA . ARG A 1 172 ? -5.065 9.394 14.284 1.00 92.88 172 ARG A CA 1
ATOM 1215 C C . ARG A 1 172 ? -5.501 8.663 13.013 1.00 92.88 172 ARG A C 1
ATOM 1217 O O . ARG A 1 172 ? -6.493 7.935 12.996 1.00 92.88 172 ARG A O 1
ATOM 1224 N N . THR A 1 173 ? -4.735 8.848 11.941 1.00 93.88 173 THR A N 1
ATOM 1225 C CA . THR A 1 173 ? -5.012 8.282 10.611 1.00 93.88 173 THR A CA 1
ATOM 1226 C C . THR A 1 173 ? -3.835 7.449 10.097 1.00 93.88 173 THR A C 1
ATOM 1228 O O . THR A 1 173 ? -2.783 7.363 10.724 1.00 93.88 173 THR A O 1
ATOM 1231 N N . LEU A 1 174 ? -3.958 6.870 8.896 1.00 94.69 174 LEU A N 1
ATOM 1232 C CA . LEU A 1 174 ? -2.842 6.171 8.241 1.00 94.69 174 LEU A CA 1
ATOM 1233 C C . LEU A 1 174 ? -1.607 7.066 7.993 1.00 94.69 174 LEU A C 1
ATOM 1235 O O . LEU A 1 174 ? -0.507 6.549 7.793 1.00 94.69 174 LEU A O 1
ATOM 1239 N N . VAL A 1 175 ? -1.763 8.398 8.036 1.00 97.06 175 VAL A N 1
ATOM 1240 C CA . VAL A 1 175 ? -0.653 9.365 7.965 1.00 97.06 175 VAL A CA 1
ATOM 1241 C C . VAL A 1 175 ? 0.339 9.142 9.112 1.00 97.06 175 VAL A C 1
ATOM 1243 O O . VAL A 1 175 ? 1.546 9.230 8.889 1.00 97.06 175 VAL A O 1
ATOM 1246 N N . ASP A 1 176 ? -0.148 8.776 10.300 1.00 97.38 176 ASP A N 1
ATOM 1247 C CA . ASP A 1 176 ? 0.678 8.538 11.489 1.00 97.38 176 ASP A CA 1
ATOM 1248 C C . ASP A 1 176 ? 1.592 7.315 11.354 1.00 97.38 176 ASP A C 1
ATOM 1250 O O . ASP A 1 176 ? 2.651 7.283 11.970 1.00 97.38 176 ASP A O 1
ATOM 1254 N N . ALA A 1 177 ? 1.244 6.348 10.499 1.00 97.44 177 ALA A N 1
ATOM 1255 C CA . ALA A 1 177 ? 2.113 5.224 10.148 1.00 97.44 177 ALA A CA 1
ATOM 1256 C C . ALA A 1 177 ? 3.015 5.538 8.935 1.00 97.44 177 ALA A C 1
ATOM 1258 O O . ALA A 1 177 ? 4.210 5.228 8.938 1.00 97.44 177 ALA A O 1
ATOM 1259 N N . LEU A 1 178 ? 2.472 6.182 7.892 1.00 97.44 178 LEU A N 1
ATOM 1260 C CA . LEU A 1 178 ? 3.213 6.426 6.647 1.00 97.44 178 LEU A CA 1
ATOM 1261 C C . LEU A 1 178 ? 4.273 7.535 6.754 1.00 97.44 178 LEU A C 1
ATOM 1263 O O . LEU A 1 178 ? 5.305 7.436 6.087 1.00 97.44 178 LEU A O 1
ATOM 1267 N N . VAL A 1 179 ? 4.071 8.569 7.581 1.00 97.94 179 VAL A N 1
ATOM 1268 C CA . VAL A 1 179 ? 5.076 9.636 7.763 1.00 97.94 179 VAL A CA 1
ATOM 1269 C C . VAL A 1 179 ? 6.352 9.102 8.437 1.00 97.94 179 VAL A C 1
ATOM 1271 O O . VAL A 1 179 ? 7.427 9.298 7.863 1.00 97.94 179 VAL A O 1
ATOM 1274 N N . PRO A 1 180 ? 6.300 8.388 9.582 1.00 97.94 180 PRO A N 1
ATOM 1275 C CA . PRO A 1 180 ? 7.489 7.765 10.168 1.00 97.94 180 PRO A CA 1
ATOM 1276 C C . PRO A 1 180 ? 8.169 6.757 9.234 1.00 97.94 180 PRO A C 1
ATOM 1278 O O . PRO A 1 180 ? 9.399 6.776 9.128 1.00 97.94 180 PRO A O 1
ATOM 1281 N N . PHE A 1 181 ? 7.389 5.943 8.506 1.00 98.44 181 PHE A N 1
ATOM 1282 C CA . PHE A 1 181 ? 7.918 5.017 7.499 1.00 98.44 181 PHE A CA 1
ATOM 1283 C C . PHE A 1 181 ? 8.763 5.748 6.451 1.00 98.44 181 PHE A C 1
ATOM 1285 O O . PHE A 1 181 ? 9.931 5.419 6.259 1.00 98.44 181 PHE A O 1
ATOM 1292 N N . LEU A 1 182 ? 8.198 6.765 5.790 1.00 97.88 182 LEU A N 1
ATOM 1293 C CA . LEU A 1 182 ? 8.879 7.496 4.719 1.00 97.88 182 LEU A CA 1
ATOM 1294 C C . LEU A 1 182 ? 10.065 8.320 5.225 1.00 97.88 182 LEU A C 1
ATOM 1296 O O . LEU A 1 182 ? 11.082 8.400 4.536 1.00 97.88 182 LEU A O 1
ATOM 1300 N N . ASN A 1 183 ? 9.967 8.911 6.417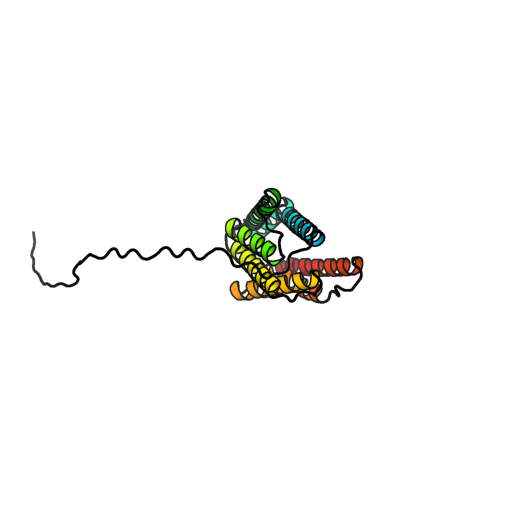 1.00 97.38 183 ASN A N 1
ATOM 1301 C CA . ASN A 1 183 ? 11.077 9.647 7.025 1.00 97.38 183 ASN A CA 1
ATOM 1302 C C . ASN A 1 183 ? 12.287 8.738 7.283 1.00 97.38 183 ASN A C 1
ATOM 1304 O O . ASN A 1 183 ? 13.421 9.165 7.080 1.00 97.38 183 ASN A O 1
ATOM 1308 N N . SER A 1 184 ? 12.049 7.484 7.676 1.00 97.56 184 SER A N 1
ATOM 1309 C CA . SER A 1 184 ? 13.093 6.466 7.804 1.00 97.56 184 SER A CA 1
ATOM 1310 C C . SER A 1 184 ? 13.579 5.980 6.430 1.00 97.56 184 SER A C 1
ATOM 1312 O O . SER A 1 184 ? 14.771 6.044 6.123 1.00 97.56 184 SER A O 1
ATOM 1314 N N . ALA A 1 185 ? 12.658 5.572 5.554 1.00 96.56 185 ALA A N 1
ATOM 1315 C CA . ALA A 1 185 ? 12.979 4.904 4.295 1.00 96.56 185 ALA A CA 1
ATOM 1316 C C . ALA A 1 185 ? 13.748 5.786 3.294 1.00 96.56 185 ALA A C 1
ATOM 1318 O O . ALA A 1 185 ? 14.560 5.274 2.525 1.00 96.56 185 ALA A O 1
ATOM 1319 N N . LYS A 1 186 ? 13.570 7.114 3.320 1.00 93.56 186 LYS A N 1
ATOM 1320 C CA . LYS A 1 186 ? 14.357 8.048 2.485 1.00 93.56 186 LYS A CA 1
ATOM 1321 C C . LYS A 1 186 ? 15.845 8.106 2.844 1.00 93.56 186 LYS A C 1
ATOM 1323 O O . LYS A 1 186 ? 16.629 8.624 2.055 1.00 93.56 186 LYS A O 1
ATOM 1328 N N . THR A 1 187 ? 16.243 7.600 4.014 1.00 93.94 187 THR A N 1
ATOM 1329 C CA . THR A 1 187 ? 17.661 7.537 4.420 1.00 93.94 187 THR A CA 1
ATOM 1330 C C . THR A 1 187 ? 18.392 6.305 3.871 1.00 93.94 187 THR A C 1
ATOM 1332 O O . THR A 1 187 ? 19.609 6.204 4.015 1.00 93.94 187 THR A O 1
ATOM 1335 N N . ILE A 1 188 ? 17.672 5.382 3.220 1.00 95.50 188 ILE A N 1
ATOM 1336 C CA . ILE A 1 188 ? 18.225 4.137 2.680 1.00 95.50 188 ILE A CA 1
ATOM 1337 C C . ILE A 1 188 ? 19.088 4.427 1.449 1.00 95.50 188 ILE A C 1
ATOM 1339 O O . ILE A 1 188 ? 18.588 4.833 0.399 1.00 95.50 188 ILE A O 1
ATOM 1343 N N . ASP A 1 189 ? 20.382 4.124 1.544 1.00 93.44 189 ASP A N 1
ATOM 1344 C CA . ASP A 1 189 ? 21.246 4.038 0.371 1.00 93.44 189 ASP A CA 1
ATOM 1345 C C . ASP A 1 189 ? 20.902 2.783 -0.446 1.00 93.44 189 ASP A C 1
ATOM 1347 O O . ASP A 1 189 ? 21.280 1.662 -0.106 1.00 93.44 189 ASP A O 1
ATOM 1351 N N . ALA A 1 190 ? 20.209 2.977 -1.568 1.00 91.50 190 ALA A N 1
ATOM 1352 C CA . ALA A 1 190 ? 19.868 1.906 -2.503 1.00 91.50 190 ALA A CA 1
ATOM 1353 C C . ALA A 1 190 ? 21.086 1.300 -3.242 1.00 91.50 190 ALA A C 1
ATOM 1355 O O . ALA A 1 190 ? 20.914 0.339 -3.991 1.00 91.50 190 ALA A O 1
ATOM 1356 N N . SER A 1 191 ? 22.293 1.845 -3.044 1.00 92.12 191 SER A N 1
ATOM 1357 C CA . SER A 1 191 ? 23.568 1.302 -3.545 1.00 92.12 191 SER A CA 1
ATOM 1358 C C . SER A 1 191 ? 24.195 0.273 -2.593 1.00 92.12 191 SER A C 1
ATOM 1360 O O . SER A 1 191 ? 25.129 -0.434 -2.980 1.00 92.12 191 SER A O 1
ATOM 1362 N N . SER A 1 192 ? 23.710 0.196 -1.351 1.00 95.00 192 SER A N 1
ATOM 1363 C CA . SER A 1 192 ? 24.202 -0.731 -0.331 1.00 95.00 192 SER A CA 1
ATOM 1364 C C . SER A 1 192 ? 23.786 -2.187 -0.619 1.00 95.00 192 SER A C 1
ATOM 1366 O O . SER A 1 192 ? 22.853 -2.428 -1.390 1.00 95.00 192 SER A O 1
ATOM 1368 N N . PRO A 1 193 ? 24.450 -3.194 -0.010 1.00 96.06 193 PRO A N 1
ATOM 1369 C CA . PRO A 1 193 ? 24.115 -4.603 -0.222 1.00 96.06 193 PRO A CA 1
ATOM 1370 C C . PRO A 1 193 ? 22.638 -4.922 0.083 1.00 96.06 193 PRO A C 1
ATOM 1372 O O . PRO A 1 193 ? 22.078 -4.325 1.011 1.00 96.06 193 PRO A O 1
ATOM 1375 N N . PRO A 1 194 ? 22.006 -5.885 -0.622 1.00 93.31 194 PRO A N 1
ATOM 1376 C CA . PRO A 1 194 ? 20.582 -6.204 -0.461 1.00 93.31 194 PRO A CA 1
ATOM 1377 C C . PRO A 1 194 ? 20.157 -6.503 0.981 1.00 93.31 194 PRO A C 1
ATOM 1379 O O . PRO A 1 194 ? 19.058 -6.136 1.393 1.00 93.31 194 PRO A O 1
ATOM 1382 N N . GLU A 1 195 ? 21.027 -7.132 1.770 1.00 95.62 195 GLU A N 1
ATOM 1383 C CA . GLU A 1 195 ? 20.810 -7.432 3.186 1.00 95.62 195 GLU A CA 1
ATOM 1384 C C . GLU A 1 195 ? 20.740 -6.157 4.039 1.00 95.62 195 GLU A C 1
ATOM 1386 O O . GLU A 1 195 ? 19.915 -6.074 4.947 1.00 95.62 195 GLU A O 1
ATOM 1391 N N . SER A 1 196 ? 21.560 -5.150 3.719 1.00 96.69 196 SER A N 1
ATOM 1392 C CA . SER A 1 196 ? 21.560 -3.844 4.389 1.00 96.69 196 SER A CA 1
ATOM 1393 C C . SER A 1 196 ? 20.322 -3.035 4.008 1.00 96.69 196 SER A C 1
ATOM 1395 O O . SER A 1 196 ? 19.647 -2.500 4.881 1.00 96.69 196 SER A O 1
ATOM 1397 N N . VAL A 1 197 ? 19.971 -3.010 2.717 1.00 95.88 197 VAL A N 1
ATOM 1398 C CA . VAL A 1 197 ? 18.737 -2.371 2.227 1.00 95.88 197 VAL A CA 1
ATOM 1399 C C . VAL A 1 197 ? 17.506 -3.009 2.880 1.00 95.88 197 VAL A C 1
ATOM 1401 O O . VAL A 1 197 ? 16.610 -2.304 3.340 1.00 95.88 197 VAL A O 1
ATOM 1404 N N . LYS A 1 198 ? 17.480 -4.344 2.996 1.00 95.56 198 LYS A N 1
ATOM 1405 C CA . LYS A 1 198 ? 16.423 -5.075 3.707 1.00 95.56 198 LYS A CA 1
ATOM 1406 C C . LYS A 1 198 ? 16.373 -4.715 5.194 1.00 95.56 198 LYS A C 1
ATOM 1408 O O . LYS A 1 198 ? 15.276 -4.530 5.712 1.00 95.56 198 LYS A O 1
ATOM 1413 N N . ALA A 1 199 ? 17.516 -4.621 5.875 1.00 97.06 199 ALA A N 1
ATOM 1414 C CA . ALA A 1 199 ? 17.561 -4.241 7.287 1.00 97.06 199 ALA A CA 1
ATOM 1415 C C . ALA A 1 199 ? 16.959 -2.844 7.513 1.00 97.06 199 ALA A C 1
ATOM 1417 O O . ALA A 1 199 ? 16.046 -2.704 8.322 1.00 97.06 199 ALA A O 1
ATOM 1418 N N . SER A 1 200 ? 17.361 -1.842 6.728 1.00 97.56 200 SER A N 1
ATOM 1419 C CA . SER A 1 200 ? 16.825 -0.480 6.861 1.00 97.56 200 SER A CA 1
ATOM 1420 C C . SER A 1 200 ? 15.359 -0.347 6.415 1.00 97.56 200 SER A C 1
ATOM 1422 O O . SER A 1 200 ? 14.626 0.499 6.932 1.00 97.56 200 SER A O 1
ATOM 1424 N N . LEU A 1 201 ? 14.873 -1.206 5.508 1.00 96.44 201 LEU A N 1
ATOM 1425 C CA . LEU A 1 201 ? 13.435 -1.325 5.225 1.00 96.44 201 LEU A CA 1
ATOM 1426 C C . LEU A 1 201 ? 12.653 -1.887 6.423 1.00 96.44 201 LEU A C 1
ATOM 1428 O O . LEU A 1 201 ? 11.564 -1.396 6.708 1.00 96.44 201 LEU A O 1
ATOM 1432 N N . LEU A 1 202 ? 13.205 -2.866 7.148 1.00 97.69 202 LEU A N 1
ATOM 1433 C CA . LEU A 1 202 ? 12.595 -3.404 8.372 1.00 97.69 202 LEU A CA 1
ATOM 1434 C C . LEU A 1 202 ? 12.622 -2.388 9.526 1.00 97.69 202 LEU A C 1
ATOM 1436 O O . LEU A 1 202 ? 11.640 -2.269 10.249 1.00 97.69 202 LEU A O 1
ATOM 1440 N N . GLU A 1 203 ? 13.691 -1.600 9.662 1.00 97.94 203 GLU A N 1
ATOM 1441 C CA . GLU A 1 203 ? 13.727 -0.463 10.599 1.00 97.94 203 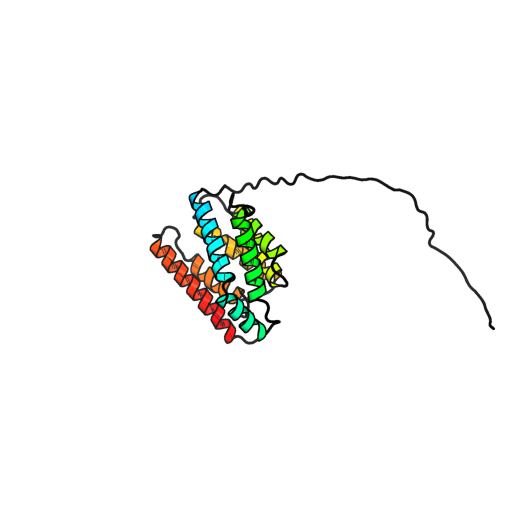GLU A CA 1
ATOM 1442 C C . GLU A 1 203 ? 12.652 0.579 10.255 1.00 97.94 203 GLU A C 1
ATOM 1444 O O . GLU A 1 203 ? 11.974 1.094 11.142 1.00 97.94 203 GLU A O 1
ATOM 1449 N N . SER A 1 204 ? 12.440 0.845 8.963 1.00 98.19 204 SER A N 1
ATOM 1450 C CA . SER A 1 204 ? 11.396 1.765 8.495 1.00 98.19 204 SER A CA 1
ATOM 1451 C C . SER A 1 204 ? 9.985 1.224 8.745 1.00 98.19 204 SER A C 1
ATOM 1453 O O . SER A 1 204 ? 9.098 1.995 9.110 1.00 98.19 204 SER A O 1
ATOM 1455 N N . LEU A 1 205 ? 9.779 -0.093 8.622 1.00 97.50 205 LEU A N 1
ATOM 1456 C CA . LEU A 1 205 ? 8.536 -0.763 9.019 1.00 97.50 205 LEU A CA 1
ATOM 1457 C C . LEU A 1 205 ? 8.281 -0.626 10.527 1.00 97.50 205 LEU A C 1
ATOM 1459 O O . LEU A 1 205 ? 7.185 -0.230 10.910 1.00 97.50 205 LEU A O 1
ATOM 1463 N N . ALA A 1 206 ? 9.296 -0.832 11.371 1.00 98.25 206 ALA A N 1
ATOM 1464 C CA . ALA A 1 206 ? 9.165 -0.632 12.816 1.00 98.25 206 ALA A CA 1
ATOM 1465 C C . ALA A 1 206 ? 8.765 0.816 13.173 1.00 98.25 206 ALA A C 1
ATOM 1467 O O . ALA A 1 206 ? 7.975 1.027 14.090 1.00 98.25 206 ALA A O 1
ATOM 1468 N N . ARG A 1 207 ? 9.219 1.827 12.412 1.00 98.19 207 ARG A N 1
ATOM 1469 C CA . ARG A 1 207 ? 8.727 3.213 12.568 1.00 98.19 207 ARG A CA 1
ATOM 1470 C C . ARG A 1 207 ? 7.250 3.369 12.204 1.00 98.19 207 ARG A C 1
ATOM 1472 O O . ARG A 1 207 ? 6.558 4.154 12.846 1.00 98.19 207 ARG A O 1
ATOM 1479 N N . ALA A 1 208 ? 6.760 2.635 11.205 1.00 98.06 208 ALA A N 1
ATOM 1480 C CA . ALA A 1 208 ? 5.338 2.616 10.860 1.00 98.06 208 ALA A CA 1
ATOM 1481 C C . ALA A 1 208 ? 4.491 2.009 11.991 1.00 98.06 208 ALA A C 1
ATOM 1483 O O . ALA A 1 208 ? 3.441 2.551 12.332 1.00 98.06 208 ALA A O 1
ATOM 1484 N N . GLU A 1 209 ? 4.974 0.919 12.594 1.00 97.19 209 GLU A N 1
ATOM 1485 C CA . GLU A 1 209 ? 4.344 0.244 13.736 1.00 97.19 209 GLU A CA 1
ATOM 1486 C C . GLU A 1 209 ? 4.323 1.139 14.985 1.00 97.19 209 GLU A C 1
ATOM 1488 O O . GLU A 1 209 ? 3.271 1.301 15.601 1.00 97.19 209 GLU A O 1
ATOM 1493 N N . GLU A 1 210 ? 5.444 1.792 15.320 1.00 96.81 210 GLU A N 1
ATOM 1494 C CA . GLU A 1 210 ? 5.525 2.801 16.391 1.00 96.81 210 GLU A CA 1
ATOM 1495 C C . GLU A 1 210 ? 4.525 3.952 16.171 1.00 96.81 210 GLU A C 1
ATOM 1497 O O . GLU A 1 210 ? 3.854 4.383 17.112 1.00 96.81 210 GLU A O 1
ATOM 1502 N N . GLY A 1 211 ? 4.404 4.435 14.930 1.00 96.75 211 GLY A N 1
ATOM 1503 C CA . GLY A 1 211 ? 3.461 5.488 14.549 1.00 96.75 211 GLY A CA 1
ATOM 1504 C C . GLY A 1 211 ? 1.998 5.065 14.699 1.00 96.75 211 GLY A C 1
ATOM 1505 O O . GLY A 1 211 ? 1.209 5.765 15.336 1.00 96.75 211 GLY A O 1
ATOM 1506 N N . ALA A 1 212 ? 1.650 3.878 14.192 1.00 96.12 212 ALA A N 1
ATOM 1507 C CA . ALA A 1 212 ? 0.318 3.293 14.331 1.00 96.12 212 ALA A CA 1
ATOM 1508 C C . ALA A 1 212 ? -0.060 3.053 15.805 1.00 96.12 212 ALA A C 1
ATOM 1510 O O . ALA A 1 212 ? -1.163 3.408 16.225 1.00 96.12 212 ALA A O 1
ATOM 1511 N N . GLU A 1 213 ? 0.855 2.510 16.612 1.00 95.25 213 GLU A N 1
ATOM 1512 C CA . GLU A 1 213 ? 0.660 2.300 18.053 1.00 95.25 213 GLU A CA 1
ATOM 1513 C C . GLU A 1 213 ? 0.468 3.633 18.799 1.00 95.25 213 GLU A C 1
ATOM 1515 O O . GLU A 1 213 ? -0.397 3.740 19.676 1.00 95.25 213 GLU A O 1
ATOM 1520 N N . GLY A 1 214 ? 1.210 4.675 18.402 1.00 94.62 214 GLY A N 1
ATOM 1521 C CA . GLY A 1 214 ? 1.114 6.028 18.955 1.00 94.62 214 GLY A CA 1
ATOM 1522 C C . GLY A 1 214 ? -0.289 6.643 18.874 1.00 94.62 214 GLY A C 1
ATOM 1523 O O . GLY A 1 214 ? -0.687 7.375 19.784 1.00 94.62 214 GLY A O 1
ATOM 1524 N N . THR A 1 215 ? -1.089 6.280 17.862 1.00 93.62 215 THR A N 1
ATOM 1525 C CA . THR A 1 215 ? -2.477 6.769 17.695 1.00 93.62 215 THR A CA 1
ATOM 1526 C C . THR A 1 215 ? -3.410 6.427 18.863 1.00 93.62 215 THR A C 1
ATOM 1528 O O . THR A 1 215 ? -4.425 7.101 19.063 1.00 93.62 215 THR A O 1
ATOM 1531 N N . LYS A 1 216 ? -3.066 5.419 19.683 1.00 90.69 216 LYS A N 1
ATOM 1532 C CA . LYS A 1 216 ? -3.834 5.037 20.882 1.00 90.69 216 LYS A CA 1
ATOM 1533 C C . LYS A 1 216 ? -3.788 6.089 21.992 1.00 90.69 216 LYS A C 1
ATOM 1535 O O . LYS A 1 216 ? -4.708 6.131 22.805 1.00 90.69 216 LYS A O 1
ATOM 1540 N N . GLY A 1 217 ? -2.710 6.875 22.057 1.00 84.19 217 GLY A N 1
ATOM 1541 C CA . GLY A 1 217 ? -2.492 7.903 23.082 1.00 84.19 217 GLY A CA 1
ATOM 1542 C C . GLY A 1 217 ? -2.882 9.319 22.653 1.00 84.19 217 GLY A C 1
ATOM 1543 O O . GLY A 1 217 ? -2.871 10.226 23.481 1.00 84.19 217 GLY A O 1
ATOM 1544 N N . MET A 1 218 ? -3.209 9.513 21.377 1.00 86.62 218 MET A N 1
ATOM 1545 C CA . MET A 1 218 ? -3.628 10.801 20.831 1.00 86.62 218 MET A CA 1
ATOM 1546 C C . MET A 1 218 ? -5.079 11.104 21.223 1.00 86.62 218 MET A C 1
ATOM 1548 O O . MET A 1 218 ? -5.958 10.244 21.133 1.00 86.62 218 MET A O 1
ATOM 1552 N N . THR A 1 219 ? -5.327 12.346 21.627 1.00 74.88 219 THR A N 1
ATOM 1553 C CA . THR A 1 219 ? -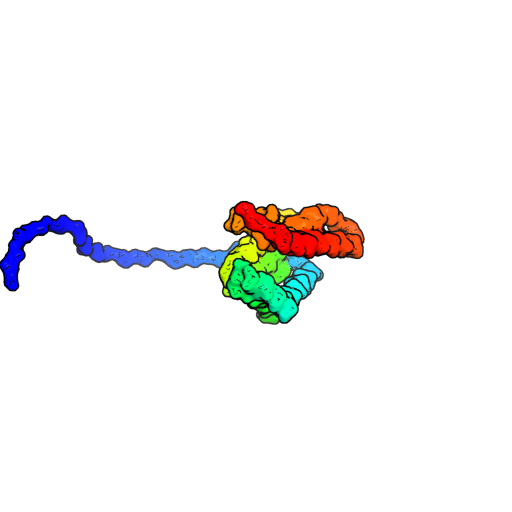6.663 12.902 21.855 1.00 74.88 219 THR A CA 1
ATOM 1554 C C . THR A 1 219 ? -6.923 13.993 20.836 1.00 74.88 219 THR A C 1
ATOM 1556 O O . THR A 1 219 ? -6.030 14.798 20.576 1.00 74.88 219 THR A O 1
ATOM 1559 N N . ASP A 1 220 ? -8.143 14.039 20.318 1.00 61.59 220 ASP A N 1
ATOM 1560 C CA . ASP A 1 220 ? -8.610 15.096 19.426 1.00 61.59 220 ASP A CA 1
ATOM 1561 C C . ASP A 1 220 ? -8.416 16.474 20.110 1.00 61.59 220 ASP A C 1
ATOM 1563 O O . ASP A 1 220 ? -8.609 16.592 21.327 1.00 61.59 220 ASP A O 1
ATOM 1567 N N . ALA A 1 221 ? -7.963 17.477 19.348 1.00 51.09 221 ALA A N 1
ATOM 1568 C CA . ALA A 1 221 ? -7.534 18.792 19.852 1.00 51.09 221 ALA A CA 1
ATOM 1569 C C . ALA A 1 221 ? -8.689 19.784 20.099 1.00 51.09 221 ALA A C 1
ATOM 1571 O O . ALA A 1 221 ? -9.663 19.770 19.312 1.00 51.09 221 ALA A O 1
#